Protein AF-A0A2V8PX92-F1 (afdb_monomer_lite)

Sequence (284 aa):
MPRPDLSIILVTPDCYETIRKTIHSLREQTVRDRLEIVIVAPSERTLCPVEKELEGFHSVRVIELGEIRTLAAPRAAGIRAASAPLVALGEDHGFHRQPWAAVGPAFTNGNPGVMSWISLVMDYGRWLKPVVGGVTDDVPGHNSAWKRELLLEYDTALERMMQAPTLMHWDMQAKGHQLYLEPAAKVHHVNITRLASFVPDHFYGARVFAAARAQNWPFAQRLFYAGGNLFLMPRTFRGWLGHIHRIGLESELLPKAWPLLLLSLAVWTLGEMIGYGLGMGRAE

Structure (mmCIF, N/CA/C/O backbone):
data_AF-A0A2V8PX92-F1
#
_entry.id   AF-A0A2V8PX92-F1
#
loop_
_atom_site.group_PDB
_atom_site.id
_atom_site.type_symbol
_atom_site.label_atom_id
_atom_site.label_alt_id
_atom_site.label_comp_id
_atom_site.label_asym_id
_atom_site.label_entity_id
_atom_site.label_seq_id
_atom_site.pdbx_PDB_ins_code
_atom_site.Cartn_x
_atom_site.Cartn_y
_atom_site.Cartn_z
_atom_site.occupancy
_atom_site.B_iso_or_equiv
_atom_site.auth_seq_id
_atom_site.auth_comp_id
_atom_site.auth_asym_id
_atom_site.auth_atom_id
_atom_site.pdbx_PDB_model_num
ATOM 1 N N . MET A 1 1 ? -24.353 -2.937 21.346 1.00 60.84 1 MET A N 1
ATOM 2 C CA . MET A 1 1 ? -24.461 -3.100 19.880 1.00 60.84 1 MET A CA 1
ATOM 3 C C . MET A 1 1 ? -23.669 -4.336 19.473 1.00 60.84 1 MET A C 1
ATOM 5 O O . MET A 1 1 ? -22.757 -4.689 20.220 1.00 60.84 1 MET A O 1
ATOM 9 N N . PRO A 1 2 ? -24.033 -5.034 18.383 1.00 83.12 2 PRO A N 1
ATOM 10 C CA . PRO A 1 2 ? -23.187 -6.081 17.808 1.00 83.12 2 PRO A CA 1
ATOM 11 C C . PRO A 1 2 ? -21.797 -5.524 17.448 1.00 83.12 2 PRO A C 1
ATOM 13 O O . PRO A 1 2 ? -21.584 -4.319 17.451 1.00 83.12 2 PRO A O 1
ATOM 16 N N . ARG A 1 3 ? -20.822 -6.400 17.209 1.00 91.44 3 ARG A N 1
ATOM 17 C CA . ARG A 1 3 ? -19.465 -6.004 16.799 1.00 91.44 3 ARG A CA 1
ATOM 18 C C . ARG A 1 3 ? -19.489 -5.517 15.336 1.00 91.44 3 ARG A C 1
ATOM 20 O O . ARG A 1 3 ? -20.222 -6.127 14.555 1.00 91.44 3 ARG A O 1
ATOM 27 N N . PRO A 1 4 ? -18.687 -4.506 14.941 1.00 95.06 4 PRO A N 1
ATOM 28 C CA . PRO A 1 4 ? -18.545 -4.142 13.534 1.00 95.06 4 PRO A CA 1
ATOM 29 C C . PRO A 1 4 ? -17.971 -5.311 12.730 1.00 95.06 4 PRO A C 1
ATOM 31 O O . PRO A 1 4 ? -17.202 -6.133 13.238 1.00 95.06 4 PRO A O 1
ATOM 34 N N . ASP A 1 5 ? -18.346 -5.372 11.459 1.00 94.12 5 ASP A N 1
ATOM 35 C CA . ASP A 1 5 ? -17.950 -6.438 10.542 1.00 94.12 5 ASP A CA 1
ATOM 36 C C . ASP A 1 5 ? -16.561 -6.185 9.929 1.00 94.12 5 ASP A C 1
ATOM 38 O O . ASP A 1 5 ? -15.799 -7.131 9.712 1.00 94.12 5 ASP A O 1
ATOM 42 N N . LEU A 1 6 ? -16.218 -4.916 9.688 1.00 94.25 6 LEU A N 1
ATOM 43 C CA . LEU A 1 6 ? -14.948 -4.471 9.111 1.00 94.25 6 LEU A CA 1
ATOM 44 C C . LEU A 1 6 ? -14.523 -3.143 9.748 1.00 94.25 6 LEU A C 1
ATOM 46 O O . LEU A 1 6 ? -15.337 -2.227 9.868 1.00 94.25 6 LEU A O 1
ATOM 50 N N . SER A 1 7 ? -13.252 -3.039 10.131 1.00 96.62 7 SER A N 1
ATOM 51 C CA . SER A 1 7 ? -12.637 -1.784 10.565 1.00 96.62 7 SER A CA 1
ATOM 52 C C . SER A 1 7 ? -11.821 -1.196 9.420 1.00 96.62 7 SER A C 1
ATOM 54 O O . SER A 1 7 ? -10.921 -1.860 8.904 1.00 96.62 7 SER A O 1
ATOM 56 N N . ILE A 1 8 ? -12.104 0.045 9.041 1.00 95.19 8 ILE A N 1
ATOM 57 C CA . ILE A 1 8 ? -11.336 0.793 8.046 1.00 95.19 8 ILE A CA 1
ATOM 58 C C . ILE A 1 8 ? -10.348 1.697 8.779 1.00 95.19 8 ILE A C 1
ATOM 60 O O . ILE A 1 8 ? -10.759 2.565 9.551 1.00 95.19 8 ILE A O 1
ATOM 64 N N . ILE A 1 9 ? -9.051 1.497 8.547 1.00 95.75 9 ILE A N 1
ATOM 65 C CA . ILE A 1 9 ? -7.997 2.329 9.135 1.00 95.75 9 ILE A CA 1
ATOM 66 C C . ILE A 1 9 ? -7.643 3.449 8.166 1.00 95.75 9 ILE A C 1
ATOM 68 O O . ILE A 1 9 ? -7.123 3.196 7.076 1.00 95.75 9 ILE A O 1
ATOM 72 N N . LEU A 1 10 ? -7.871 4.687 8.593 1.00 94.00 10 LEU A N 1
ATOM 73 C CA . LEU A 1 10 ? -7.534 5.888 7.839 1.00 94.00 10 LEU A CA 1
ATOM 74 C C . LEU A 1 10 ? -6.460 6.662 8.595 1.00 94.00 10 LEU A C 1
ATOM 76 O O . LEU A 1 10 ? -6.682 7.125 9.710 1.00 94.00 10 LEU A O 1
ATOM 80 N N . VAL A 1 11 ? -5.283 6.791 7.990 1.00 92.69 11 VAL A N 1
ATOM 81 C CA . VAL A 1 11 ? -4.190 7.597 8.539 1.00 92.69 11 VAL A CA 1
ATOM 82 C C . VAL A 1 11 ? -4.239 8.974 7.895 1.00 92.69 11 VAL A C 1
ATOM 84 O O . VAL A 1 11 ? -4.224 9.075 6.670 1.00 92.69 11 VAL A O 1
ATOM 87 N N . THR A 1 12 ? -4.257 10.021 8.712 1.00 90.94 12 THR A N 1
ATOM 88 C CA . THR A 1 12 ? -4.078 11.403 8.264 1.00 90.94 12 THR A CA 1
ATOM 89 C C . THR A 1 12 ? -2.882 12.004 9.005 1.00 90.94 12 THR A C 1
ATOM 91 O O . THR A 1 12 ? -2.923 12.082 10.229 1.00 90.94 12 THR A O 1
ATOM 94 N N . PRO A 1 13 ? -1.785 12.380 8.320 1.00 86.12 13 PRO A N 1
ATOM 95 C CA . PRO A 1 13 ? -0.610 12.954 8.977 1.00 86.12 13 PRO A CA 1
ATOM 96 C C . PRO A 1 13 ? -0.815 14.416 9.393 1.00 86.12 13 PRO A C 1
ATOM 98 O O . PRO A 1 13 ? -0.020 14.944 10.167 1.00 86.12 13 PRO A O 1
ATOM 101 N N . ASP A 1 14 ? -1.850 15.076 8.874 1.00 85.56 14 ASP A N 1
ATOM 102 C CA . ASP A 1 14 ? -2.104 16.500 9.046 1.00 85.56 14 ASP A CA 1
ATOM 103 C C . ASP A 1 14 ? -3.540 16.775 9.519 1.00 85.56 14 ASP A C 1
ATOM 105 O O . ASP A 1 14 ? -3.757 17.037 10.704 1.00 85.56 14 ASP A O 1
ATOM 109 N N . CYS A 1 15 ? -4.522 16.719 8.620 1.00 87.56 15 CYS A N 1
ATOM 110 C CA . CYS A 1 15 ? -5.890 17.169 8.843 1.00 87.56 15 CYS A CA 1
ATOM 111 C C . CYS A 1 15 ? -6.920 16.265 8.154 1.00 87.56 15 CYS A C 1
ATOM 113 O O . CYS A 1 15 ? -6.610 15.478 7.260 1.00 87.56 15 CYS A O 1
ATOM 115 N N . TYR A 1 16 ? -8.183 16.393 8.549 1.00 88.88 16 TYR A N 1
ATOM 116 C CA . TYR A 1 16 ? -9.267 15.563 8.015 1.00 88.88 16 TYR A CA 1
ATOM 117 C C . TYR A 1 16 ? -9.471 15.670 6.492 1.00 88.88 16 TYR A C 1
ATOM 119 O O . TYR A 1 16 ? -9.914 14.711 5.860 1.00 88.88 16 TYR A O 1
ATOM 127 N N . GLU A 1 17 ? -9.119 16.802 5.874 1.00 88.00 17 GLU A N 1
ATOM 128 C CA . GLU A 1 17 ? -9.327 17.032 4.436 1.00 88.00 17 GLU A CA 1
ATOM 129 C C . GLU A 1 17 ? -8.676 15.972 3.542 1.00 88.00 17 GLU A C 1
ATOM 131 O O . GLU A 1 17 ? -9.209 15.647 2.478 1.00 88.00 17 GLU A O 1
ATOM 136 N N . THR A 1 18 ? -7.559 15.389 3.982 1.00 85.81 18 THR A N 1
ATOM 137 C CA . THR A 1 18 ? -6.849 14.349 3.226 1.00 85.81 18 THR A CA 1
ATOM 138 C C . THR A 1 18 ? -7.642 13.048 3.123 1.00 85.81 18 THR A C 1
ATOM 140 O O . THR A 1 18 ? -7.523 12.346 2.120 1.00 85.81 18 THR A O 1
ATOM 143 N N . ILE A 1 19 ? -8.507 12.758 4.101 1.00 89.56 19 ILE A N 1
ATOM 144 C CA . ILE A 1 19 ? -9.333 11.541 4.154 1.00 89.56 19 ILE A CA 1
ATOM 145 C C . ILE A 1 19 ? -10.821 11.803 3.879 1.00 89.56 19 ILE A C 1
ATOM 147 O O . ILE A 1 19 ? -11.591 10.854 3.719 1.00 89.56 19 ILE A O 1
ATOM 151 N N . ARG A 1 20 ? -11.246 13.070 3.774 1.00 89.75 20 ARG A N 1
ATOM 152 C CA . ARG A 1 20 ? -12.649 13.476 3.566 1.00 89.75 20 ARG A CA 1
ATOM 153 C C . ARG A 1 20 ? -13.300 12.778 2.365 1.00 89.75 20 ARG A C 1
ATOM 155 O O . ARG A 1 20 ? -14.425 12.292 2.460 1.00 89.75 20 ARG A O 1
ATOM 162 N N . LYS A 1 21 ? -12.595 12.683 1.229 1.00 87.12 21 LYS A N 1
ATOM 163 C CA . LYS A 1 21 ? -13.109 12.009 0.016 1.00 87.12 21 LYS A CA 1
ATOM 164 C C . LYS A 1 21 ? -13.325 10.510 0.226 1.00 87.12 21 LYS A C 1
ATOM 166 O O . LYS A 1 21 ? -14.321 9.959 -0.249 1.00 87.12 21 LYS A O 1
ATOM 171 N N . THR A 1 22 ? -12.415 9.865 0.951 1.00 88.00 22 THR A N 1
ATOM 172 C CA . THR A 1 22 ? -12.526 8.450 1.311 1.00 88.00 22 THR A CA 1
ATOM 173 C C . THR A 1 22 ? -13.714 8.238 2.240 1.00 88.00 22 THR A C 1
ATOM 175 O O . THR A 1 22 ? -14.548 7.382 1.960 1.00 88.00 22 THR A O 1
ATOM 178 N N . ILE A 1 23 ? -13.872 9.076 3.273 1.00 91.12 23 ILE A N 1
ATOM 179 C CA . ILE A 1 23 ? -15.047 9.038 4.156 1.00 91.12 23 ILE A CA 1
ATOM 180 C C . ILE A 1 23 ? -16.339 9.193 3.354 1.00 91.12 23 ILE A C 1
ATOM 182 O O . ILE A 1 23 ? -17.243 8.376 3.510 1.00 91.12 23 ILE A O 1
ATOM 186 N N . HIS A 1 24 ? -16.425 10.177 2.456 1.00 90.00 24 HIS A N 1
ATOM 187 C CA . HIS A 1 24 ? -17.610 10.361 1.618 1.00 90.00 24 HIS A CA 1
ATOM 188 C C . HIS A 1 24 ? -17.933 9.102 0.799 1.00 90.00 24 HIS A C 1
ATOM 190 O O . HIS A 1 24 ? -19.067 8.634 0.818 1.00 90.00 24 HIS A O 1
ATOM 196 N N . SER A 1 25 ? -16.926 8.488 0.176 1.00 88.25 25 SER A N 1
ATOM 197 C CA . SER A 1 25 ? -17.100 7.248 -0.595 1.00 88.25 25 SER A CA 1
ATOM 198 C C . SER A 1 25 ? -17.551 6.064 0.272 1.00 88.25 25 SER A C 1
ATOM 200 O O . SER A 1 25 ? -18.350 5.239 -0.175 1.00 88.25 25 SER A O 1
ATOM 202 N N . LEU A 1 26 ? -17.080 5.988 1.523 1.00 89.94 26 LEU A N 1
ATOM 203 C CA . LEU A 1 26 ? -17.488 4.970 2.497 1.00 89.94 26 LEU A CA 1
ATOM 204 C C . LEU A 1 26 ? -18.928 5.179 2.995 1.00 89.94 26 LEU A C 1
ATOM 206 O O . LEU A 1 26 ? -19.633 4.205 3.253 1.00 89.94 26 LEU A O 1
ATOM 210 N N . ARG A 1 27 ? -19.398 6.428 3.097 1.00 90.69 27 ARG A N 1
ATOM 211 C CA . ARG A 1 27 ? -20.788 6.739 3.489 1.00 90.69 27 ARG A CA 1
ATOM 212 C C . ARG A 1 27 ? -21.819 6.349 2.438 1.00 90.69 27 ARG A C 1
ATOM 214 O O . ARG A 1 27 ? -22.971 6.109 2.797 1.00 90.69 27 ARG A O 1
ATOM 221 N N . GLU A 1 28 ? -21.420 6.296 1.173 1.00 89.81 28 GLU A N 1
ATOM 222 C CA . GLU A 1 28 ? -22.274 5.842 0.070 1.00 89.81 28 GLU A CA 1
ATOM 223 C C . GLU A 1 28 ? -22.369 4.307 0.001 1.00 89.81 28 GLU A C 1
ATOM 225 O O . GLU A 1 28 ? -23.185 3.763 -0.743 1.00 89.81 28 GLU A O 1
ATOM 230 N N . GLN A 1 29 ? -21.574 3.580 0.797 1.00 86.88 29 GLN A N 1
ATOM 231 C CA . GLN A 1 29 ? -21.636 2.121 0.834 1.00 86.88 29 GLN A CA 1
ATOM 232 C C . GLN A 1 29 ? -22.912 1.637 1.524 1.00 86.88 29 GLN A C 1
ATOM 234 O O . GLN A 1 29 ? -23.282 2.089 2.610 1.00 86.88 29 GLN A O 1
ATOM 239 N N . THR A 1 30 ? -23.534 0.608 0.948 1.00 89.50 30 THR A N 1
ATOM 240 C CA . THR A 1 30 ? -24.757 -0.016 1.482 1.00 89.50 30 THR A CA 1
ATOM 241 C C . THR A 1 30 ? -24.554 -0.722 2.825 1.00 89.50 30 THR A C 1
ATOM 243 O O . THR A 1 30 ? -25.524 -1.162 3.429 1.00 89.50 30 THR A O 1
ATOM 246 N N . VAL A 1 31 ? -23.304 -0.879 3.267 1.00 90.38 31 VAL A N 1
ATOM 247 C CA . VAL A 1 31 ? -22.912 -1.556 4.514 1.00 90.38 31 VAL A CA 1
ATOM 248 C C . VAL A 1 31 ? -22.299 -0.605 5.545 1.00 90.38 31 VAL A C 1
ATOM 250 O O . VAL A 1 31 ? -21.690 -1.070 6.504 1.00 90.38 31 VAL A O 1
ATOM 253 N N . ARG A 1 32 ? -22.406 0.717 5.352 1.00 92.50 32 ARG A N 1
ATOM 254 C CA . ARG A 1 32 ? -21.762 1.734 6.207 1.00 92.50 32 ARG A CA 1
ATOM 255 C C . ARG A 1 32 ? -22.049 1.563 7.704 1.00 92.50 32 ARG A 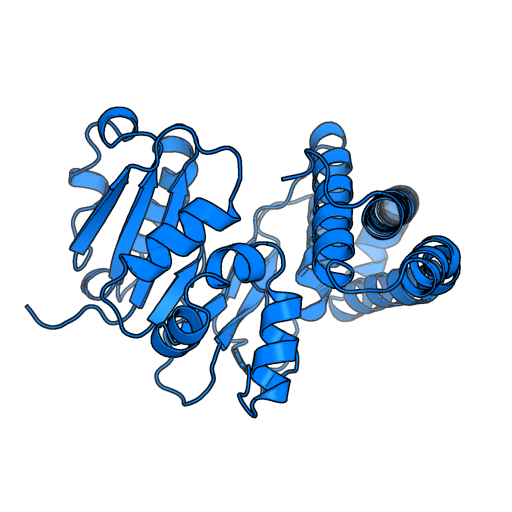C 1
ATOM 257 O O . ARG A 1 32 ? -21.145 1.706 8.518 1.00 92.50 32 ARG A O 1
ATOM 264 N N . ASP A 1 33 ? -23.264 1.158 8.057 1.00 94.94 33 ASP A N 1
ATOM 265 C CA . ASP A 1 33 ? -23.736 0.907 9.425 1.00 94.94 33 ASP A CA 1
ATOM 266 C C . ASP A 1 33 ? -23.074 -0.313 10.089 1.00 94.94 33 ASP A C 1
ATOM 268 O O . ASP A 1 33 ? -23.239 -0.543 11.286 1.00 94.94 33 ASP A O 1
ATOM 272 N N . ARG A 1 34 ? -22.292 -1.080 9.320 1.00 94.81 34 ARG A N 1
ATOM 273 C CA . ARG A 1 34 ? -21.500 -2.238 9.760 1.00 94.81 34 ARG A CA 1
ATOM 274 C C . ARG A 1 34 ? -19.992 -1.954 9.772 1.00 94.81 34 ARG A C 1
ATOM 276 O O . ARG A 1 34 ? -19.220 -2.828 10.177 1.00 94.81 34 ARG A O 1
ATOM 283 N N . LEU A 1 35 ? -19.572 -0.765 9.328 1.00 94.56 35 LEU A N 1
ATOM 284 C CA . LEU A 1 35 ? -18.171 -0.346 9.260 1.00 94.56 35 LEU A CA 1
ATOM 285 C C . LEU A 1 35 ? -17.773 0.434 10.513 1.00 94.56 35 LEU A C 1
ATOM 287 O O . LEU A 1 35 ? -18.425 1.414 10.876 1.00 94.56 35 LEU A O 1
ATOM 291 N N . GLU A 1 36 ? -16.674 0.031 11.144 1.00 96.06 36 GLU A N 1
ATOM 292 C CA . GLU A 1 36 ? -15.965 0.878 12.101 1.00 96.06 36 GLU A CA 1
ATOM 293 C C . GLU A 1 36 ? -14.932 1.724 11.359 1.00 96.06 36 GLU A C 1
ATOM 295 O O . GLU A 1 36 ? -14.135 1.191 10.590 1.00 96.06 36 GLU A O 1
ATOM 300 N N . ILE A 1 37 ? -14.899 3.027 11.623 1.00 95.56 37 ILE A N 1
ATOM 301 C CA . ILE A 1 37 ? -13.851 3.911 11.109 1.00 95.56 37 ILE A CA 1
ATOM 302 C C . ILE A 1 37 ? -12.835 4.162 12.221 1.00 95.56 37 ILE A C 1
ATOM 304 O O . ILE A 1 37 ? -13.187 4.649 13.295 1.00 95.56 37 ILE A O 1
ATOM 308 N N . VAL A 1 38 ? -11.569 3.842 11.971 1.00 96.50 38 VAL A N 1
ATOM 309 C CA . VAL A 1 38 ? -10.461 4.117 12.891 1.00 96.50 38 VAL A CA 1
ATOM 310 C C . VAL A 1 38 ? -9.554 5.154 12.244 1.00 96.50 38 VAL A C 1
ATOM 312 O O . VAL A 1 38 ? -8.794 4.844 11.327 1.00 96.50 38 VAL A O 1
ATOM 315 N N . ILE A 1 39 ? -9.649 6.393 12.714 1.00 95.31 39 ILE A N 1
ATOM 316 C CA . ILE A 1 39 ? -8.840 7.513 12.237 1.00 95.31 39 ILE A CA 1
ATOM 317 C C . ILE A 1 39 ? -7.594 7.607 13.109 1.00 95.31 39 ILE A C 1
ATOM 319 O O . ILE A 1 39 ? -7.699 7.722 14.327 1.00 95.31 39 ILE A O 1
ATOM 323 N N . VAL A 1 40 ? -6.414 7.574 12.499 1.00 95.31 40 VAL A N 1
ATOM 324 C CA . VAL A 1 40 ? -5.139 7.777 13.194 1.00 95.31 40 VAL A CA 1
ATOM 325 C C . VAL A 1 40 ? -4.572 9.120 12.762 1.00 95.31 40 VAL A C 1
ATOM 327 O O . VAL A 1 40 ? -4.330 9.329 11.572 1.00 95.31 40 VAL A O 1
ATOM 330 N N . ALA A 1 41 ? -4.401 10.027 13.720 1.00 94.25 41 ALA A N 1
ATOM 331 C CA . ALA A 1 41 ? -4.063 11.427 13.477 1.00 94.25 41 ALA A CA 1
ATOM 332 C C . ALA A 1 41 ? -3.050 11.945 14.512 1.00 94.25 41 ALA A C 1
ATOM 334 O O . ALA A 1 41 ? -2.892 11.330 15.573 1.00 94.25 41 ALA A O 1
ATOM 335 N N . PRO A 1 42 ? -2.385 13.092 14.265 1.00 92.88 42 PRO A N 1
ATOM 336 C CA . PRO A 1 42 ? -1.510 13.681 15.267 1.00 92.88 42 PRO A CA 1
ATOM 337 C C . PRO A 1 42 ? -2.240 14.105 16.535 1.00 92.88 42 PRO A C 1
ATOM 339 O O . PRO A 1 42 ? -1.725 13.918 17.636 1.00 92.88 42 PRO A O 1
ATOM 342 N N . SER A 1 43 ? -3.447 14.648 16.374 1.00 90.94 43 SER A N 1
ATOM 343 C CA . SER A 1 43 ? -4.379 14.941 17.457 1.00 90.94 43 SER A CA 1
ATOM 344 C C . SER A 1 43 ? -5.810 14.957 16.923 1.00 90.94 43 SER A C 1
ATOM 346 O O . SER A 1 43 ? -6.048 15.347 15.784 1.00 90.94 43 SER A O 1
ATOM 348 N N . GLU A 1 44 ? -6.780 14.619 17.764 1.00 87.81 44 GLU A N 1
ATOM 349 C CA . GLU A 1 44 ? -8.212 14.759 17.504 1.00 87.81 44 GLU A CA 1
ATOM 350 C C . GLU A 1 44 ? -8.584 16.199 17.121 1.00 87.81 44 GLU A C 1
ATOM 352 O O . GLU A 1 44 ? -9.448 16.428 16.276 1.00 87.81 44 GLU A O 1
ATOM 357 N N . ARG A 1 45 ? -7.858 17.192 17.651 1.00 85.50 45 ARG A N 1
ATOM 358 C CA . ARG A 1 45 ? -8.070 18.609 17.319 1.00 85.50 45 ARG A CA 1
ATOM 359 C C . ARG A 1 45 ? -7.837 18.934 15.844 1.00 85.50 45 ARG A C 1
ATOM 361 O O . ARG A 1 45 ? -8.409 19.909 15.361 1.00 85.50 45 ARG A O 1
ATOM 368 N N . THR A 1 46 ? -7.012 18.163 15.130 1.00 81.56 46 THR A N 1
ATOM 369 C CA . THR A 1 46 ? -6.741 18.407 13.701 1.00 81.56 46 THR A CA 1
ATOM 370 C C . THR A 1 46 ? -7.841 17.874 12.787 1.00 81.56 46 THR A C 1
ATOM 372 O O . THR A 1 46 ? -7.816 18.124 11.579 1.00 81.56 46 THR A O 1
ATOM 375 N N . LEU A 1 47 ? -8.830 17.174 13.351 1.00 81.12 47 LEU A N 1
ATOM 376 C CA . LEU A 1 47 ? -9.944 16.642 12.586 1.00 81.12 47 LEU A CA 1
ATOM 377 C C . LEU A 1 47 ? -11.050 17.681 12.351 1.00 81.12 47 LEU A C 1
ATOM 379 O O . LEU A 1 47 ? -11.795 17.510 11.395 1.00 81.12 47 LEU A O 1
ATOM 383 N N . CYS A 1 48 ? -11.097 18.788 13.117 1.00 67.50 48 CYS A N 1
ATOM 384 C CA . CYS A 1 48 ? -12.185 19.790 13.085 1.00 67.50 48 CYS A CA 1
ATOM 385 C C . CYS A 1 48 ? -13.582 19.138 13.289 1.00 67.50 48 CYS A C 1
ATOM 387 O O . CYS A 1 48 ? -13.666 17.918 13.378 1.00 67.50 48 CYS A O 1
ATOM 389 N N . PRO A 1 49 ? -14.696 19.880 13.461 1.00 63.28 49 PRO A N 1
ATOM 390 C CA . PRO A 1 49 ? -15.985 19.224 13.706 1.00 63.28 49 PRO A CA 1
ATOM 391 C C . PRO A 1 49 ? -16.444 18.444 12.463 1.00 63.28 49 PRO A C 1
ATOM 393 O O . PRO A 1 49 ? -16.920 19.021 11.484 1.00 63.28 49 PRO A O 1
ATOM 396 N N . VAL A 1 50 ? -16.253 17.124 12.506 1.00 78.31 50 VAL A N 1
ATOM 397 C CA . VAL A 1 50 ? -16.544 16.152 11.435 1.00 78.31 50 VAL A CA 1
ATOM 398 C C . VAL A 1 50 ? -17.651 15.184 11.827 1.00 78.31 50 VAL A C 1
ATOM 400 O O . VAL A 1 50 ? -17.929 14.227 11.105 1.00 78.31 50 VAL A O 1
ATOM 403 N N . GLU A 1 51 ? -18.317 15.426 12.958 1.00 78.06 51 GLU A N 1
ATOM 404 C CA . GLU A 1 51 ? -19.290 14.506 13.548 1.00 78.06 51 GLU A CA 1
ATOM 405 C C . GLU A 1 51 ? -20.386 14.155 12.535 1.00 78.06 51 GLU A C 1
ATOM 407 O O . GLU A 1 51 ? -20.670 12.981 12.317 1.00 78.06 51 GLU A O 1
ATOM 412 N N . LYS A 1 52 ? -20.897 15.155 11.803 1.00 82.62 52 LYS A N 1
ATOM 413 C CA . LYS A 1 52 ? -21.925 14.968 10.761 1.00 82.62 52 LYS A CA 1
ATOM 414 C C . LYS A 1 52 ? -21.468 14.125 9.571 1.00 82.62 52 LYS A C 1
ATOM 416 O O . LYS A 1 52 ? -22.283 13.476 8.915 1.00 82.62 52 LYS A O 1
ATOM 421 N N . GLU A 1 53 ? -20.184 14.168 9.234 1.00 87.81 53 GLU A N 1
ATOM 422 C CA . GLU A 1 53 ? -19.617 13.370 8.140 1.00 87.81 53 GLU A CA 1
ATOM 423 C C . GLU A 1 53 ? -19.294 11.944 8.585 1.00 87.81 53 GLU A C 1
ATOM 425 O O . GLU A 1 53 ? -19.175 11.047 7.758 1.00 87.81 53 GLU A O 1
ATOM 430 N N . LEU A 1 54 ? -19.213 11.716 9.890 1.00 90.31 54 LEU A N 1
ATOM 431 C CA . LEU A 1 54 ? -18.976 10.414 10.496 1.00 90.31 54 LEU A CA 1
ATOM 432 C C . LEU A 1 54 ? -20.274 9.733 10.969 1.00 90.31 54 LEU A C 1
ATOM 434 O O . LEU A 1 54 ? -20.263 8.565 11.359 1.00 90.31 54 LEU A O 1
ATOM 438 N N . GLU A 1 55 ? -21.409 10.429 10.891 1.00 91.44 55 GLU A N 1
ATOM 439 C CA . GLU A 1 55 ? -22.732 9.863 11.143 1.00 91.44 55 GLU A CA 1
ATOM 440 C C . GLU A 1 55 ? -23.077 8.735 10.159 1.00 91.44 55 GLU A C 1
ATOM 442 O O . GLU A 1 55 ? -22.884 8.840 8.941 1.00 91.44 55 GLU A O 1
ATOM 447 N N . GLY A 1 56 ? -23.678 7.673 10.702 1.00 92.25 56 GLY A N 1
ATOM 448 C CA . GLY A 1 56 ? -24.167 6.515 9.952 1.00 92.25 56 GLY A CA 1
ATOM 449 C C . GLY A 1 56 ? -23.199 5.334 9.901 1.00 92.25 56 GLY A C 1
ATOM 450 O O . GLY A 1 56 ? -23.626 4.249 9.513 1.00 92.25 56 GLY A O 1
ATOM 451 N N . PHE A 1 57 ? -21.941 5.508 10.315 1.00 95.25 57 PHE A N 1
ATOM 452 C CA . PHE A 1 57 ? -21.035 4.384 10.553 1.00 95.25 57 PHE A CA 1
ATOM 453 C C . PHE A 1 57 ? -21.407 3.626 11.830 1.00 95.25 57 PHE A C 1
ATOM 455 O O . PHE A 1 57 ? -22.017 4.196 12.736 1.00 95.25 57 PHE A O 1
ATOM 462 N N . HIS A 1 58 ? -21.009 2.353 11.927 1.00 95.94 58 HIS A N 1
ATOM 463 C CA . HIS A 1 58 ? -21.228 1.549 13.135 1.00 95.94 58 HIS A CA 1
ATOM 464 C C . HIS A 1 58 ? -20.634 2.231 14.374 1.00 95.94 58 HIS A C 1
ATOM 466 O O . HIS A 1 58 ? -21.251 2.319 15.435 1.00 95.94 58 HIS A O 1
ATOM 472 N N . SER A 1 59 ? -19.388 2.680 14.236 1.00 95.75 59 SER A N 1
ATOM 473 C CA . SER A 1 59 ? -18.627 3.351 15.281 1.00 95.75 59 SER A CA 1
ATOM 474 C C . SER A 1 59 ? -17.441 4.077 14.668 1.00 95.75 59 SER A C 1
ATOM 476 O O . SER A 1 59 ? -16.886 3.624 13.666 1.00 95.75 59 SER A O 1
ATOM 478 N N . VAL A 1 60 ? -17.011 5.167 15.298 1.00 95.00 60 VAL A N 1
ATOM 479 C CA . VAL A 1 60 ? -15.793 5.878 14.908 1.00 95.00 60 VAL A CA 1
ATOM 480 C C . VAL A 1 60 ? -14.865 6.007 16.102 1.00 95.00 60 VAL A C 1
ATOM 482 O O . VAL A 1 60 ? -15.311 6.242 17.225 1.00 95.00 60 VAL A O 1
ATOM 485 N N . ARG A 1 61 ? -13.571 5.804 15.864 1.00 94.81 61 ARG A N 1
ATOM 486 C CA . ARG A 1 61 ? -12.515 5.918 16.866 1.00 94.81 61 ARG A CA 1
ATOM 487 C C . ARG A 1 61 ? -11.392 6.775 16.321 1.00 94.81 61 ARG A C 1
ATOM 489 O O . ARG A 1 61 ? -10.964 6.573 15.189 1.00 94.81 61 ARG A O 1
ATOM 496 N N . VAL A 1 62 ? -10.894 7.679 17.152 1.00 94.81 62 VAL A N 1
ATOM 497 C CA . VAL A 1 62 ? -9.724 8.500 16.848 1.00 94.81 62 VAL A CA 1
ATOM 498 C C . VAL A 1 62 ? -8.566 8.030 17.719 1.00 94.81 62 VAL A C 1
ATOM 500 O O . VAL A 1 62 ? -8.727 7.839 18.924 1.00 94.81 62 VAL A O 1
ATOM 503 N N . ILE A 1 63 ? -7.414 7.798 17.098 1.00 95.88 63 ILE A N 1
ATOM 504 C CA . ILE A 1 63 ? -6.169 7.404 17.752 1.00 95.88 63 ILE A CA 1
ATOM 505 C C . ILE A 1 63 ? -5.166 8.533 17.552 1.00 95.88 63 ILE A C 1
ATOM 507 O O . ILE A 1 63 ? -4.730 8.790 16.429 1.00 95.88 63 ILE A O 1
ATOM 511 N N . GLU A 1 64 ? -4.806 9.199 18.645 1.00 95.19 64 GLU A N 1
ATOM 512 C CA . GLU A 1 64 ? -3.765 10.223 18.643 1.00 95.19 64 GLU A CA 1
ATOM 513 C C . GLU A 1 64 ? -2.384 9.561 18.734 1.00 95.19 64 GLU A C 1
ATOM 515 O O . GLU A 1 64 ? -2.115 8.805 19.671 1.00 95.19 64 GLU A O 1
ATOM 520 N N . LEU A 1 65 ? -1.509 9.834 17.763 1.00 93.69 65 LEU A N 1
ATOM 521 C CA . LEU A 1 65 ? -0.146 9.282 17.718 1.00 93.69 65 LEU A CA 1
ATOM 522 C C . LEU A 1 65 ? 0.948 10.358 17.828 1.00 93.69 65 LEU A C 1
ATOM 524 O O . LEU A 1 65 ? 2.135 10.042 17.761 1.00 93.69 65 LEU A O 1
ATOM 528 N N . GLY A 1 66 ? 0.566 11.628 17.992 1.00 92.12 66 GLY A N 1
ATOM 529 C CA . GLY A 1 66 ? 1.500 12.746 17.900 1.00 92.12 66 GLY A CA 1
ATOM 530 C C . GLY A 1 66 ? 2.064 12.896 16.485 1.00 92.12 66 GLY A C 1
ATOM 531 O O . GLY A 1 66 ? 1.400 12.599 15.500 1.00 92.12 66 GLY A O 1
ATOM 532 N N . GLU A 1 67 ? 3.291 13.391 16.355 1.00 90.19 67 GLU A N 1
ATOM 533 C CA . GLU A 1 67 ? 3.887 13.626 15.037 1.00 90.19 67 GLU A CA 1
ATOM 534 C C . GLU A 1 67 ? 3.978 12.328 14.207 1.00 90.19 67 GLU A C 1
ATOM 536 O O . GLU A 1 67 ? 4.703 11.395 14.556 1.00 90.19 67 GLU A O 1
ATOM 541 N N . ILE A 1 68 ? 3.264 12.287 13.078 1.00 89.88 68 ILE A N 1
ATOM 542 C CA . ILE A 1 68 ? 3.279 11.157 12.146 1.00 89.88 68 ILE A CA 1
ATOM 543 C C . ILE A 1 68 ? 4.368 11.403 11.107 1.00 89.88 68 ILE A C 1
ATOM 545 O O . ILE A 1 68 ? 4.214 12.228 10.209 1.00 89.88 68 ILE A O 1
ATOM 549 N N . ARG A 1 69 ? 5.478 10.675 11.242 1.00 85.88 69 ARG A N 1
ATOM 550 C CA . ARG A 1 69 ? 6.600 10.735 10.293 1.00 85.88 69 ARG A CA 1
ATOM 551 C C . ARG A 1 69 ? 6.575 9.621 9.260 1.00 85.88 69 ARG A C 1
ATOM 553 O O . ARG A 1 69 ? 7.056 9.839 8.166 1.00 85.88 69 ARG A O 1
ATOM 560 N N . THR A 1 70 ? 5.996 8.477 9.615 1.00 87.38 70 THR A N 1
ATOM 561 C CA . THR A 1 70 ? 5.910 7.283 8.775 1.00 87.38 70 THR A CA 1
ATOM 562 C C . THR A 1 70 ? 4.469 6.791 8.700 1.00 87.38 70 THR A C 1
ATOM 564 O O . THR A 1 70 ? 3.641 7.137 9.545 1.00 87.38 70 THR A O 1
ATOM 567 N N . LEU A 1 71 ? 4.148 5.952 7.713 1.00 88.12 71 LEU A N 1
ATOM 568 C CA . LEU A 1 71 ? 2.805 5.369 7.593 1.00 88.12 71 LEU A CA 1
ATOM 569 C C . LEU A 1 71 ? 2.671 4.007 8.286 1.00 88.12 71 LEU A C 1
ATOM 571 O O . LEU A 1 71 ? 1.552 3.601 8.604 1.00 88.12 71 LEU A O 1
ATOM 575 N N . ALA A 1 72 ? 3.766 3.287 8.543 1.00 91.50 72 ALA A N 1
ATOM 576 C CA . ALA A 1 72 ? 3.691 1.958 9.143 1.00 91.50 72 ALA A CA 1
ATOM 577 C C . ALA A 1 72 ? 3.235 1.982 10.613 1.00 91.50 72 ALA A C 1
ATOM 579 O O . ALA A 1 72 ? 2.320 1.240 10.985 1.00 91.50 72 ALA A O 1
ATOM 580 N N . ALA A 1 73 ? 3.816 2.868 11.427 1.00 93.56 73 ALA A N 1
ATOM 581 C CA . ALA A 1 73 ? 3.469 3.033 12.840 1.00 93.56 73 ALA A CA 1
ATOM 582 C C . ALA A 1 73 ? 1.982 3.378 13.064 1.00 93.56 73 ALA A C 1
ATOM 584 O O . ALA A 1 73 ? 1.308 2.647 13.801 1.00 93.56 73 ALA A O 1
ATOM 585 N N . PRO A 1 74 ? 1.404 4.409 12.408 1.00 94.50 74 PRO A N 1
ATOM 586 C CA . PRO A 1 74 ? -0.011 4.720 12.579 1.00 94.50 74 PRO A CA 1
ATOM 587 C C . PRO A 1 74 ? -0.928 3.611 12.047 1.00 94.50 74 PRO A C 1
ATOM 589 O O . PRO A 1 74 ? -1.932 3.309 12.690 1.00 94.50 74 PRO A O 1
ATOM 592 N N . ARG A 1 75 ? -0.582 2.928 10.944 1.00 95.06 75 ARG A N 1
ATOM 593 C CA . ARG A 1 75 ? -1.356 1.763 10.467 1.00 95.06 75 ARG A CA 1
ATOM 594 C C . ARG A 1 75 ? -1.398 0.654 11.518 1.00 95.06 75 ARG A C 1
ATOM 596 O O . ARG A 1 75 ? -2.478 0.155 11.831 1.00 95.06 75 ARG A O 1
ATOM 603 N N . ALA A 1 76 ? -0.253 0.301 12.102 1.00 96.19 76 ALA A N 1
ATOM 604 C CA . ALA A 1 76 ? -0.176 -0.710 13.156 1.00 96.19 76 ALA A CA 1
ATOM 605 C C . ALA A 1 76 ? -0.965 -0.300 14.411 1.00 96.19 76 ALA A C 1
ATOM 607 O O . ALA A 1 76 ? -1.674 -1.128 14.987 1.00 96.19 76 ALA A O 1
ATOM 608 N N . ALA A 1 77 ? -0.895 0.972 14.815 1.00 96.88 77 ALA A N 1
ATOM 609 C CA . ALA A 1 77 ? -1.696 1.501 15.919 1.00 96.88 77 ALA A CA 1
ATOM 610 C C . ALA A 1 77 ? -3.204 1.390 15.639 1.00 96.88 77 ALA A C 1
ATOM 612 O O . ALA A 1 77 ? -3.953 0.904 16.490 1.00 96.88 77 ALA A O 1
ATOM 613 N N . GLY A 1 78 ? -3.637 1.745 14.426 1.00 97.06 78 GLY A N 1
ATOM 614 C CA . GLY A 1 78 ? -5.022 1.590 13.987 1.00 97.06 78 GLY A CA 1
ATOM 615 C C . GLY A 1 78 ? -5.493 0.133 13.993 1.00 97.06 78 GLY A C 1
ATOM 616 O O . GLY A 1 78 ? -6.551 -0.159 14.542 1.00 97.06 78 GLY A O 1
ATOM 617 N N . ILE A 1 79 ? -4.688 -0.803 13.477 1.00 97.19 79 ILE A N 1
ATOM 618 C CA . ILE A 1 79 ? -4.993 -2.249 13.497 1.00 97.19 79 ILE A CA 1
ATOM 619 C C . ILE A 1 79 ? -5.154 -2.769 14.934 1.00 97.19 79 ILE A C 1
ATOM 621 O O . ILE A 1 79 ? -6.090 -3.520 15.234 1.00 97.19 79 ILE A O 1
ATOM 625 N N . ARG A 1 80 ? -4.256 -2.369 15.844 1.00 97.75 80 ARG A N 1
ATOM 626 C CA . ARG A 1 80 ? -4.336 -2.753 17.263 1.00 97.75 80 ARG A CA 1
ATOM 627 C C . ARG A 1 80 ? -5.602 -2.201 17.909 1.00 97.75 80 ARG A C 1
ATOM 629 O O . ARG A 1 80 ? -6.291 -2.936 18.617 1.00 97.75 80 ARG A O 1
ATOM 636 N N . ALA A 1 81 ? -5.935 -0.947 17.613 1.00 97.62 81 ALA A N 1
ATOM 637 C CA . ALA A 1 81 ? -7.130 -0.298 18.127 1.00 97.62 81 ALA A CA 1
ATOM 638 C C . ALA A 1 81 ? -8.428 -0.859 17.534 1.00 97.62 81 ALA A C 1
ATOM 640 O O . ALA A 1 81 ? -9.428 -0.868 18.245 1.00 97.62 81 ALA A O 1
ATOM 641 N N . ALA A 1 82 ? -8.427 -1.334 16.287 1.00 97.50 82 ALA A N 1
ATOM 642 C CA . ALA A 1 82 ? -9.610 -1.838 15.595 1.00 97.50 82 ALA A CA 1
ATOM 643 C C . ALA A 1 82 ? -10.384 -2.863 16.425 1.00 97.50 82 ALA A C 1
ATOM 645 O O . ALA A 1 82 ? -9.800 -3.712 17.101 1.00 97.50 82 ALA A O 1
ATOM 646 N N . SER A 1 83 ? -11.708 -2.799 16.367 1.00 97.06 83 SER A N 1
ATOM 647 C CA . SER A 1 83 ? -12.564 -3.739 17.070 1.00 97.06 83 SER A CA 1
ATOM 648 C C . SER A 1 83 ? -13.106 -4.831 16.166 1.00 97.06 83 SER A C 1
ATOM 650 O O . SER A 1 83 ? -13.383 -5.888 16.707 1.00 97.06 83 SER A O 1
ATOM 652 N N . ALA A 1 84 ? -13.209 -4.685 14.842 1.00 96.06 84 ALA A N 1
ATOM 653 C CA . ALA A 1 84 ? -13.759 -5.716 13.950 1.00 96.06 84 ALA A CA 1
ATOM 654 C C . ALA A 1 84 ? -12.825 -6.938 13.776 1.00 96.06 84 ALA A C 1
ATOM 656 O O . ALA A 1 84 ? -11.628 -6.863 14.068 1.00 96.06 84 ALA A O 1
ATOM 657 N N . PRO A 1 85 ? -13.338 -8.104 13.334 1.00 95.50 85 PRO A N 1
ATOM 658 C CA . PRO A 1 85 ? -12.499 -9.261 13.001 1.00 95.50 85 PRO A CA 1
ATOM 659 C C . PRO A 1 85 ? -11.689 -9.073 11.706 1.00 95.50 85 PRO A C 1
ATOM 661 O O . PRO A 1 85 ? -10.682 -9.754 11.514 1.00 95.50 85 PRO A O 1
ATOM 664 N N . LEU A 1 86 ? -12.115 -8.158 10.834 1.00 95.31 86 LEU A N 1
ATOM 665 C CA . LEU A 1 86 ? -11.426 -7.795 9.600 1.00 95.31 86 LEU A CA 1
ATOM 666 C C . LEU A 1 86 ? -10.933 -6.355 9.677 1.00 95.31 86 LEU A C 1
ATOM 668 O O . LEU A 1 86 ? -11.617 -5.500 10.241 1.00 95.31 86 LEU A O 1
ATOM 672 N N . VAL A 1 87 ? -9.788 -6.081 9.062 1.00 95.44 87 VAL A N 1
ATOM 673 C CA . VAL A 1 87 ? -9.239 -4.729 8.940 1.00 95.44 87 VAL A CA 1
ATOM 674 C C . VAL A 1 87 ? -8.889 -4.447 7.487 1.00 95.44 87 VAL A C 1
ATOM 676 O O . VAL A 1 87 ? -8.182 -5.239 6.874 1.00 95.44 87 VAL A O 1
ATOM 679 N N . ALA A 1 88 ? -9.337 -3.316 6.951 1.00 93.88 88 ALA A N 1
ATOM 680 C CA . ALA A 1 88 ? -8.850 -2.778 5.685 1.00 93.88 88 ALA A CA 1
ATOM 681 C C . ALA A 1 88 ? -8.086 -1.476 5.940 1.00 93.88 88 ALA A C 1
ATOM 683 O O . ALA A 1 88 ? -8.397 -0.722 6.865 1.00 93.88 88 ALA A O 1
ATOM 684 N N . LEU A 1 89 ? -7.056 -1.233 5.138 1.00 87.75 89 LEU A N 1
ATOM 685 C CA . LEU A 1 89 ? -6.254 -0.018 5.200 1.00 87.75 89 LEU A CA 1
ATOM 686 C C . LEU A 1 89 ? -6.683 0.893 4.038 1.00 87.75 89 LEU A C 1
ATOM 688 O O . LEU A 1 89 ? -6.756 0.446 2.898 1.00 87.75 89 LEU A O 1
ATOM 692 N N . GLY A 1 90 ? -6.974 2.166 4.313 1.00 74.56 90 GLY A N 1
ATOM 693 C CA . GLY A 1 90 ? -7.252 3.151 3.263 1.00 74.56 90 GLY A CA 1
ATOM 694 C C . GLY A 1 90 ? -8.606 3.002 2.553 1.00 74.56 90 GLY A C 1
ATOM 695 O O . GLY A 1 90 ? -9.647 2.891 3.195 1.00 74.56 90 GLY A O 1
ATOM 696 N N . GLU A 1 91 ? -8.587 3.106 1.220 1.00 58.56 91 GLU A N 1
ATOM 697 C CA . GLU A 1 91 ? -9.772 3.279 0.357 1.00 58.56 91 GLU A CA 1
ATOM 698 C C . GLU A 1 91 ? -10.548 1.980 0.072 1.00 58.56 91 GLU A C 1
ATOM 700 O O . GLU A 1 91 ? -11.642 2.018 -0.503 1.00 58.56 91 GLU A O 1
ATOM 705 N N . ASP A 1 92 ? -10.007 0.829 0.472 1.00 51.31 92 ASP A N 1
ATOM 706 C CA . ASP A 1 92 ? -10.627 -0.469 0.217 1.00 51.31 92 ASP A CA 1
ATOM 707 C C . ASP A 1 92 ? -11.633 -0.866 1.312 1.00 51.31 92 ASP A C 1
ATOM 709 O O . ASP A 1 92 ? -11.455 -0.602 2.499 1.00 51.31 92 ASP A O 1
ATOM 713 N N . HIS A 1 93 ? -12.715 -1.513 0.889 1.00 53.84 93 HIS A N 1
ATOM 714 C CA . HIS A 1 93 ? -13.868 -1.894 1.707 1.00 53.84 93 HIS A CA 1
ATOM 715 C C . HIS A 1 93 ? -14.392 -3.301 1.351 1.00 53.84 93 HIS A C 1
ATOM 717 O O . HIS A 1 93 ? -15.569 -3.616 1.549 1.00 53.84 93 HIS A O 1
ATOM 723 N N . GLY A 1 94 ? -13.512 -4.177 0.851 1.00 51.88 94 GLY A N 1
ATOM 724 C CA . GLY A 1 94 ? -13.818 -5.577 0.560 1.00 51.88 94 GLY A CA 1
ATOM 725 C C . GLY A 1 94 ? -14.182 -6.391 1.808 1.00 51.88 94 GLY A C 1
ATOM 726 O O . GLY A 1 94 ? -13.324 -6.796 2.590 1.00 51.88 94 GLY A O 1
ATOM 727 N N . PHE A 1 95 ? -15.469 -6.687 1.990 1.00 54.03 95 PHE A N 1
ATOM 728 C CA . PHE A 1 95 ? -15.929 -7.580 3.053 1.00 54.03 95 PHE A CA 1
ATOM 729 C C . PHE A 1 95 ? -15.734 -9.055 2.666 1.00 54.03 95 PHE A C 1
ATOM 731 O O . PHE A 1 95 ? -16.243 -9.490 1.633 1.00 54.03 95 PHE A O 1
ATOM 738 N N . HIS A 1 96 ? -15.077 -9.860 3.513 1.00 66.56 96 HIS A N 1
ATOM 739 C CA . HIS A 1 96 ? -14.961 -11.307 3.282 1.00 66.56 96 HIS A CA 1
ATOM 740 C C . HIS A 1 96 ? -15.085 -12.144 4.565 1.00 66.56 96 HIS A C 1
ATOM 742 O O . HIS A 1 96 ? -14.432 -11.906 5.573 1.00 66.56 96 HIS A O 1
ATOM 748 N N . ARG A 1 97 ? -15.895 -13.208 4.524 1.00 66.44 97 ARG A N 1
ATOM 749 C CA . ARG A 1 97 ? -16.037 -14.171 5.643 1.00 66.44 97 ARG A CA 1
ATOM 750 C C . ARG A 1 97 ? -15.252 -15.469 5.454 1.00 66.44 97 ARG A C 1
ATOM 752 O O . ARG A 1 97 ? -15.278 -16.343 6.309 1.00 66.44 97 ARG A O 1
ATOM 759 N N . GLN A 1 98 ? -14.551 -15.571 4.336 1.00 83.38 98 GLN A N 1
ATOM 760 C CA . GLN A 1 98 ? -13.816 -16.753 3.899 1.00 83.38 98 GLN A CA 1
ATOM 761 C C . GLN A 1 98 ? -12.507 -16.946 4.697 1.00 83.38 98 GLN A C 1
ATOM 763 O O . GLN A 1 98 ? -12.094 -16.015 5.404 1.00 83.38 98 GLN A O 1
ATOM 768 N N . PRO A 1 99 ? -11.863 -18.132 4.628 1.00 87.44 99 PRO A N 1
ATOM 769 C CA . PRO A 1 99 ? -10.710 -18.47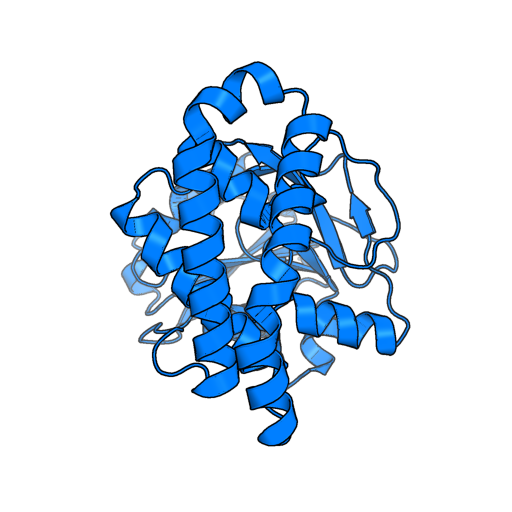7 5.471 1.00 87.44 99 PRO A CA 1
ATOM 770 C C . PRO A 1 99 ? -9.382 -17.841 5.027 1.00 87.44 99 PRO A C 1
ATOM 772 O O . PRO A 1 99 ? -8.352 -18.086 5.646 1.00 87.44 99 PRO A O 1
ATOM 775 N N . TRP A 1 100 ? -9.379 -17.040 3.961 1.00 93.50 100 TRP A N 1
ATOM 776 C CA . TRP A 1 100 ? -8.176 -16.366 3.472 1.00 93.50 100 TRP A CA 1
ATOM 777 C C . TRP A 1 100 ? -7.666 -15.336 4.483 1.00 93.50 100 TRP A C 1
ATOM 779 O O . TRP A 1 100 ? -8.458 -14.656 5.141 1.00 93.50 100 TRP A O 1
ATOM 789 N N . ALA A 1 101 ? -6.344 -15.222 4.596 1.00 94.56 101 ALA A N 1
ATOM 790 C CA . ALA A 1 101 ? -5.691 -14.275 5.494 1.00 94.56 101 ALA A CA 1
ATOM 791 C C . ALA A 1 101 ? -5.849 -12.828 5.025 1.00 94.56 101 ALA A C 1
ATOM 793 O O . ALA A 1 101 ? -6.048 -11.937 5.852 1.00 94.56 101 ALA A O 1
ATOM 794 N N . ALA A 1 102 ? -5.813 -12.622 3.708 1.00 94.50 102 ALA A N 1
ATOM 795 C CA . ALA A 1 102 ? -6.097 -11.343 3.083 1.00 94.50 102 ALA A CA 1
ATOM 796 C C . ALA A 1 102 ? -6.911 -11.518 1.801 1.00 94.50 102 ALA A C 1
ATOM 798 O O . ALA A 1 102 ? -6.768 -12.519 1.086 1.00 94.50 102 ALA A O 1
ATOM 799 N N . VAL A 1 103 ? -7.735 -10.517 1.505 1.00 94.19 103 VAL A N 1
ATOM 800 C CA . VAL A 1 103 ? -8.475 -10.393 0.254 1.00 94.19 103 VAL A CA 1
ATOM 801 C C . VAL A 1 103 ? -8.181 -9.044 -0.375 1.00 94.19 103 VAL A C 1
ATOM 803 O O . VAL A 1 103 ? -8.404 -8.007 0.244 1.00 94.19 103 VAL A O 1
ATOM 806 N N . GLY A 1 104 ? -7.680 -9.082 -1.605 1.00 93.44 104 GLY A N 1
ATOM 807 C CA . GLY A 1 104 ? -7.388 -7.900 -2.403 1.00 93.44 104 GLY A CA 1
ATOM 808 C C . GLY A 1 104 ? -8.466 -7.625 -3.449 1.00 93.44 104 GLY A C 1
ATOM 809 O O . GLY A 1 104 ? -9.016 -8.581 -4.004 1.00 93.44 104 GLY A O 1
ATOM 810 N N . PRO A 1 105 ? -8.739 -6.357 -3.781 1.00 93.19 105 PRO A N 1
ATOM 811 C CA . PRO A 1 105 ? -9.650 -5.976 -4.845 1.00 93.19 105 PRO A CA 1
ATOM 812 C C . PRO A 1 105 ? -8.927 -5.939 -6.196 1.00 93.19 105 PRO A C 1
ATOM 814 O O . PRO A 1 105 ? -7.696 -5.884 -6.287 1.00 93.19 105 PRO A O 1
ATOM 817 N N . ALA A 1 106 ? -9.699 -5.907 -7.278 1.00 94.31 106 ALA A N 1
ATOM 818 C CA . ALA A 1 106 ? -9.170 -5.533 -8.582 1.00 94.31 106 ALA A CA 1
ATOM 819 C C . ALA A 1 106 ? -9.042 -4.009 -8.717 1.00 94.31 106 ALA A C 1
ATOM 821 O O . ALA A 1 106 ? -9.848 -3.237 -8.197 1.00 94.31 106 ALA A O 1
ATOM 822 N N . PHE A 1 107 ? -8.052 -3.570 -9.488 1.00 94.12 107 PHE A N 1
ATOM 823 C CA . PHE A 1 107 ? -7.771 -2.153 -9.687 1.00 94.12 107 PHE A CA 1
ATOM 824 C C . PHE A 1 107 ? -8.284 -1.657 -11.035 1.00 94.12 107 PHE A C 1
ATOM 826 O O . PHE A 1 107 ? -8.315 -2.382 -12.037 1.00 94.12 107 PHE A O 1
ATOM 833 N N . THR A 1 108 ? -8.669 -0.386 -11.053 1.00 94.25 108 THR A N 1
ATOM 834 C CA . THR A 1 108 ? -8.982 0.393 -12.253 1.00 94.25 108 THR A CA 1
ATOM 835 C C . THR A 1 108 ? -8.417 1.801 -12.100 1.00 94.25 108 THR A C 1
ATOM 837 O O . THR A 1 108 ? -8.169 2.255 -10.983 1.00 94.25 108 THR A O 1
ATOM 840 N N . ASN A 1 109 ? -8.199 2.494 -13.217 1.00 94.62 109 ASN A N 1
ATOM 841 C CA . ASN A 1 109 ? -7.650 3.843 -13.174 1.00 94.62 109 ASN A CA 1
ATOM 842 C C . ASN A 1 109 ? -8.714 4.861 -12.728 1.00 94.62 109 ASN A C 1
ATOM 844 O O . ASN A 1 109 ? -9.774 4.950 -13.349 1.00 94.62 109 ASN A O 1
ATOM 848 N N . GLY A 1 110 ? -8.435 5.609 -11.659 1.00 91.62 110 GLY A N 1
ATOM 849 C CA . GLY A 1 110 ? -9.329 6.619 -11.089 1.00 91.62 110 GLY A CA 1
ATOM 850 C C . GLY A 1 110 ? -9.153 8.029 -11.664 1.00 91.62 110 GLY A C 1
ATOM 851 O O . GLY A 1 110 ? -9.992 8.892 -11.413 1.00 91.62 110 GLY A O 1
ATOM 852 N N . ASN A 1 111 ? -8.095 8.300 -12.436 1.00 93.88 111 ASN A N 1
ATOM 853 C CA . ASN A 1 111 ? -7.847 9.622 -13.024 1.00 93.88 111 ASN A CA 1
ATOM 854 C C . ASN A 1 111 ? -7.122 9.554 -14.385 1.00 93.88 111 ASN A C 1
ATOM 856 O O . ASN A 1 111 ? -6.264 8.699 -14.596 1.00 93.88 111 ASN A O 1
ATOM 860 N N . PRO A 1 112 ? -7.430 10.461 -15.332 1.00 91.69 112 PRO A N 1
ATOM 861 C CA . PRO A 1 112 ? -6.934 10.366 -16.703 1.00 91.69 112 PRO A CA 1
ATOM 862 C C . PRO A 1 112 ? -5.438 10.696 -16.839 1.00 91.69 112 PRO A C 1
ATOM 864 O O . PRO A 1 112 ? -4.836 11.361 -15.995 1.00 91.69 112 PRO A O 1
ATOM 867 N N . GLY A 1 113 ? -4.860 10.303 -17.978 1.00 92.50 113 GLY A N 1
ATOM 868 C CA . GLY A 1 113 ? -3.526 10.716 -18.420 1.00 92.50 113 GLY A CA 1
ATOM 869 C C . GLY A 1 113 ? -2.497 9.586 -18.455 1.00 92.50 113 GLY A C 1
ATOM 870 O O . GLY A 1 113 ? -2.591 8.601 -17.729 1.00 92.50 113 GLY A O 1
ATOM 871 N N . VAL A 1 114 ? -1.482 9.744 -19.310 1.00 93.44 114 VAL A N 1
ATOM 872 C CA . VAL A 1 114 ? -0.432 8.729 -19.521 1.00 93.44 114 VAL A CA 1
ATOM 873 C C . VAL A 1 114 ? 0.345 8.456 -18.233 1.00 93.44 114 VAL A C 1
ATOM 875 O O . VAL A 1 114 ? 0.573 7.302 -17.899 1.00 93.44 114 VAL A O 1
ATOM 878 N N . MET A 1 115 ? 0.695 9.499 -17.473 1.00 93.19 115 MET A N 1
ATOM 879 C CA . MET A 1 115 ? 1.411 9.329 -16.204 1.00 93.19 115 MET A CA 1
ATOM 880 C C . MET A 1 115 ? 0.589 8.550 -15.171 1.00 93.19 115 MET A C 1
ATOM 882 O O . MET A 1 115 ? 1.131 7.694 -14.482 1.00 93.19 115 MET A O 1
ATOM 886 N N . SER A 1 116 ? -0.724 8.801 -15.115 1.00 94.62 116 SER A N 1
ATOM 887 C CA . SER A 1 116 ? -1.626 8.061 -14.229 1.00 94.62 116 SER A CA 1
ATOM 888 C C . SER A 1 116 ? -1.595 6.562 -14.541 1.00 94.62 116 SER A C 1
ATOM 890 O O . SER A 1 116 ? -1.403 5.742 -13.648 1.00 94.62 116 SER A O 1
ATOM 892 N N . TRP A 1 117 ? -1.688 6.203 -15.826 1.00 95.25 117 TRP A N 1
ATOM 893 C CA . TRP A 1 117 ? -1.577 4.810 -16.261 1.00 95.25 117 TRP A CA 1
ATOM 894 C C . TRP A 1 117 ? -0.216 4.189 -15.959 1.00 95.25 117 TRP A C 1
ATOM 896 O O . TRP A 1 117 ? -0.168 3.023 -15.587 1.00 95.25 117 TRP A O 1
ATOM 906 N N . ILE A 1 118 ? 0.878 4.938 -16.108 1.00 93.44 118 ILE A N 1
ATOM 907 C CA . ILE A 1 118 ? 2.223 4.428 -15.820 1.00 93.44 118 ILE A CA 1
ATOM 908 C C . ILE A 1 118 ? 2.381 4.120 -14.333 1.00 93.44 118 ILE A C 1
ATOM 910 O O . ILE A 1 118 ? 2.778 3.006 -14.012 1.00 93.44 118 ILE A O 1
ATOM 914 N N . SER A 1 119 ? 2.010 5.050 -13.448 1.00 93.75 119 SER A N 1
ATOM 915 C CA . SER A 1 119 ? 2.017 4.810 -11.996 1.00 93.75 119 SER A CA 1
ATOM 916 C C . SER A 1 119 ? 1.149 3.598 -11.642 1.00 93.75 119 SER A C 1
ATOM 918 O O . SER A 1 119 ? 1.629 2.654 -11.022 1.00 93.75 119 SER A O 1
ATOM 920 N N . LEU A 1 120 ? -0.076 3.522 -12.173 1.00 94.75 120 LEU A N 1
ATOM 921 C CA . LEU A 1 120 ? -0.969 2.392 -11.914 1.00 94.75 120 LEU A CA 1
ATOM 922 C C . LEU A 1 120 ? -0.410 1.045 -12.397 1.00 94.75 120 LEU A C 1
ATOM 924 O O . LEU A 1 120 ? -0.553 0.033 -11.715 1.00 94.75 120 LEU A O 1
ATOM 928 N N . VAL A 1 121 ? 0.194 1.005 -13.588 1.00 94.75 121 VAL A N 1
ATOM 929 C CA . VAL A 1 121 ? 0.788 -0.216 -14.156 1.00 94.75 121 VAL A CA 1
ATOM 930 C C . VAL A 1 121 ? 1.998 -0.668 -13.347 1.00 94.75 121 VAL A C 1
ATOM 932 O O . VAL A 1 121 ? 2.209 -1.872 -13.201 1.00 94.75 121 VAL A O 1
ATOM 935 N N . MET A 1 122 ? 2.787 0.271 -12.836 1.00 92.75 122 MET A N 1
ATOM 936 C CA . MET A 1 122 ? 3.952 -0.051 -12.023 1.00 92.75 122 MET A CA 1
ATOM 937 C C . MET A 1 122 ? 3.557 -0.630 -10.673 1.00 92.75 122 MET A C 1
ATOM 939 O O . MET A 1 122 ? 4.049 -1.700 -10.316 1.00 92.75 122 MET A O 1
ATOM 943 N N . ASP A 1 123 ? 2.647 0.044 -9.974 1.00 91.75 123 ASP A N 1
ATOM 944 C CA . ASP A 1 123 ? 2.325 -0.275 -8.584 1.00 91.75 123 ASP A CA 1
ATOM 945 C C . ASP A 1 123 ? 1.288 -1.396 -8.482 1.00 91.75 123 ASP A C 1
ATOM 947 O O . ASP A 1 123 ? 1.381 -2.268 -7.621 1.00 91.75 123 ASP A O 1
ATOM 951 N N . TYR A 1 124 ? 0.310 -1.408 -9.396 1.00 94.31 124 TYR A N 1
ATOM 952 C CA . TYR A 1 124 ? -0.859 -2.286 -9.327 1.00 94.31 124 TYR A CA 1
ATOM 953 C C . TYR A 1 124 ? -1.115 -3.083 -10.608 1.00 94.31 124 TYR A C 1
ATOM 955 O O . TYR A 1 124 ? -2.157 -3.734 -10.743 1.00 94.31 124 TYR A O 1
ATOM 963 N N . GLY A 1 125 ? -0.164 -3.093 -11.550 1.00 95.19 125 GLY A N 1
ATOM 964 C CA . GLY A 1 125 ? -0.310 -3.740 -12.855 1.00 95.19 125 GLY A CA 1
ATOM 965 C C . GLY A 1 125 ? -0.699 -5.212 -12.779 1.00 95.19 125 GLY A C 1
ATOM 966 O O . GLY A 1 125 ? -1.402 -5.683 -13.668 1.00 95.19 125 GLY A O 1
ATOM 967 N N . ARG A 1 126 ? -0.334 -5.920 -11.701 1.00 95.00 126 ARG A N 1
ATOM 968 C CA . ARG A 1 126 ? -0.732 -7.310 -11.422 1.00 95.00 126 ARG A CA 1
ATOM 969 C C . ARG A 1 126 ? -2.238 -7.471 -11.188 1.00 95.00 126 ARG A C 1
ATOM 971 O O . ARG A 1 126 ? -2.837 -8.422 -11.689 1.00 95.00 126 ARG A O 1
ATOM 978 N N . TRP A 1 127 ? -2.861 -6.524 -10.496 1.00 95.50 127 TRP A N 1
ATOM 979 C CA . TRP A 1 127 ? -4.267 -6.585 -10.073 1.00 95.50 127 TRP A CA 1
ATOM 980 C C . TRP A 1 127 ? -5.195 -5.709 -10.924 1.00 95.50 127 TRP A C 1
ATOM 982 O O . TRP A 1 127 ? -6.402 -5.651 -10.690 1.00 95.50 127 TRP A O 1
ATOM 992 N N . LEU A 1 128 ? -4.643 -5.054 -11.945 1.00 95.56 128 LEU A N 1
ATOM 993 C CA . LEU A 1 128 ? -5.378 -4.238 -12.901 1.00 95.56 128 LEU A CA 1
ATOM 994 C C . LEU A 1 128 ? -6.352 -5.079 -13.742 1.00 95.56 128 LEU A C 1
ATOM 996 O O . LEU A 1 128 ? -5.999 -6.153 -14.241 1.00 95.56 128 LEU A O 1
ATOM 1000 N N . LYS A 1 129 ? -7.582 -4.587 -13.920 1.00 94.19 129 LYS A N 1
ATOM 1001 C CA . LYS A 1 129 ? -8.575 -5.241 -14.785 1.00 94.19 129 LYS A CA 1
ATOM 1002 C C . LYS A 1 129 ? -8.168 -5.177 -16.270 1.00 94.19 129 LYS A C 1
ATOM 1004 O O . LYS A 1 129 ? -7.682 -4.134 -16.693 1.00 94.19 129 LYS A O 1
ATOM 1009 N N . PRO A 1 130 ? -8.450 -6.225 -17.074 1.00 94.56 130 PRO A N 1
ATOM 1010 C CA . PRO A 1 130 ? -9.141 -7.466 -16.711 1.00 94.56 130 PRO A CA 1
ATOM 1011 C C . PRO A 1 130 ? -8.242 -8.430 -15.919 1.00 94.56 130 PRO A C 1
ATOM 1013 O O . PRO A 1 130 ? -7.095 -8.684 -16.282 1.00 94.56 130 PRO A O 1
ATOM 1016 N N . VAL A 1 131 ? -8.781 -8.997 -14.837 1.00 94.00 131 VAL A N 1
ATOM 1017 C CA . VAL A 1 131 ? -8.086 -9.962 -13.975 1.00 94.00 131 VAL A CA 1
ATOM 1018 C C . VAL A 1 131 ? -9.045 -11.060 -13.529 1.00 94.00 131 VAL A C 1
ATOM 1020 O O . VAL A 1 131 ? -10.242 -10.815 -13.371 1.00 94.00 131 VAL A O 1
ATOM 1023 N N . VAL A 1 132 ? -8.516 -12.270 -13.366 1.00 93.69 132 VAL A N 1
ATOM 1024 C CA . VAL A 1 132 ? -9.260 -13.435 -12.883 1.00 93.69 132 VAL A CA 1
ATOM 1025 C C . VAL A 1 132 ? -9.060 -13.549 -11.376 1.00 93.69 132 VAL A C 1
ATOM 1027 O O . VAL A 1 132 ? -7.940 -13.402 -10.890 1.00 93.69 132 VAL A O 1
ATOM 1030 N N . GLY A 1 133 ? -10.152 -13.779 -10.650 1.00 94.50 133 GLY A N 1
ATOM 1031 C CA . GLY A 1 133 ? -10.123 -13.998 -9.208 1.00 94.50 133 GLY A CA 1
ATOM 1032 C C . GLY A 1 133 ? -9.609 -15.375 -8.827 1.00 94.50 133 GLY A C 1
ATOM 1033 O O . GLY A 1 133 ? -9.645 -16.302 -9.636 1.00 94.50 133 GLY A O 1
ATOM 1034 N N . GLY A 1 134 ? -9.158 -15.515 -7.587 1.00 95.75 134 GLY A N 1
ATOM 1035 C CA . GLY A 1 134 ? -8.659 -16.791 -7.089 1.00 95.75 134 GLY A CA 1
ATOM 1036 C C . GLY A 1 134 ? -7.616 -16.652 -5.993 1.00 95.75 134 GLY A C 1
ATOM 1037 O O . GLY A 1 134 ? -7.187 -15.551 -5.643 1.00 95.75 134 GLY A O 1
ATOM 1038 N N . VAL A 1 135 ? -7.188 -17.807 -5.479 1.00 96.56 135 VAL A N 1
ATOM 1039 C CA . VAL A 1 135 ? -6.032 -17.888 -4.584 1.00 96.56 135 VAL A CA 1
ATOM 1040 C C . VAL A 1 135 ? -4.791 -17.420 -5.344 1.00 96.56 135 VAL A C 1
ATOM 1042 O O . VAL A 1 135 ? -4.527 -17.872 -6.458 1.00 96.56 135 VAL A O 1
ATOM 1045 N N . THR A 1 136 ? -4.046 -16.503 -4.742 1.00 95.56 136 THR A N 1
ATOM 1046 C CA . THR A 1 136 ? -2.878 -15.843 -5.336 1.00 95.56 136 THR A CA 1
ATOM 1047 C C . THR A 1 136 ? -1.751 -15.776 -4.314 1.00 95.56 136 THR A C 1
ATOM 1049 O O . THR A 1 136 ? -1.972 -15.964 -3.117 1.00 95.56 136 THR A O 1
ATOM 1052 N N . ASP A 1 137 ? -0.536 -15.511 -4.785 1.00 94.69 137 ASP A N 1
ATOM 1053 C CA . ASP A 1 137 ? 0.617 -15.307 -3.909 1.00 94.69 137 ASP A CA 1
ATOM 1054 C C . ASP A 1 137 ? 0.764 -13.870 -3.385 1.00 94.69 137 ASP A C 1
ATOM 1056 O O . ASP A 1 137 ? 1.568 -13.615 -2.497 1.00 94.69 137 ASP A O 1
ATOM 1060 N N . ASP A 1 138 ? -0.031 -12.935 -3.906 1.00 94.88 138 ASP A N 1
ATOM 1061 C CA . ASP A 1 138 ? 0.089 -11.517 -3.581 1.00 94.88 138 ASP A CA 1
ATOM 1062 C C . ASP A 1 138 ? -1.218 -10.786 -3.890 1.00 94.88 138 ASP A C 1
ATOM 1064 O O . ASP A 1 138 ? -1.869 -11.033 -4.919 1.00 94.88 138 ASP A O 1
ATOM 1068 N N . VAL A 1 139 ? -1.566 -9.849 -3.016 1.00 94.62 139 VAL A N 1
ATOM 1069 C CA . VAL A 1 139 ? -2.704 -8.929 -3.141 1.00 94.62 139 VAL A CA 1
ATOM 1070 C C . VAL A 1 139 ? -2.209 -7.480 -3.028 1.00 94.62 139 VAL A C 1
ATOM 1072 O O . VAL A 1 139 ? -1.080 -7.275 -2.583 1.00 94.62 139 VAL A O 1
ATOM 1075 N N . PRO A 1 140 ? -2.990 -6.463 -3.438 1.00 92.62 140 PRO A N 1
ATOM 1076 C CA . PRO A 1 140 ? -2.613 -5.053 -3.319 1.00 92.62 140 PRO A CA 1
ATOM 1077 C C . PRO A 1 140 ? -2.421 -4.632 -1.851 1.00 92.62 140 PRO A C 1
ATOM 1079 O O . PRO A 1 140 ? -3.330 -4.087 -1.240 1.00 92.62 140 PRO A O 1
ATOM 1082 N N . GLY A 1 141 ? -1.250 -4.897 -1.269 1.00 90.62 141 GLY A N 1
ATOM 1083 C CA . GLY A 1 141 ? -0.946 -4.864 0.170 1.00 90.62 141 GLY A CA 1
ATOM 1084 C C . GLY A 1 141 ? -1.777 -3.920 1.048 1.00 90.62 141 GLY A C 1
ATOM 1085 O O . GLY A 1 141 ? -2.704 -4.351 1.732 1.00 90.62 141 GLY A O 1
ATOM 1086 N N . HIS A 1 142 ? -1.454 -2.621 1.045 1.00 90.25 142 HIS A N 1
ATOM 1087 C CA . HIS A 1 142 ? -2.167 -1.616 1.855 1.00 90.25 142 HIS A CA 1
ATOM 1088 C C . HIS A 1 142 ? -3.573 -1.268 1.352 1.00 90.25 142 HIS A C 1
ATOM 1090 O O . HIS A 1 142 ? -4.210 -0.415 1.945 1.00 90.25 142 HIS A O 1
ATOM 1096 N N . ASN A 1 143 ? -4.050 -1.897 0.286 1.00 91.25 143 ASN A N 1
ATOM 1097 C CA . ASN A 1 143 ? -5.392 -1.748 -0.274 1.00 91.25 143 ASN A CA 1
ATOM 1098 C C . ASN A 1 143 ? -6.084 -3.114 -0.308 1.00 91.25 143 ASN A C 1
ATOM 1100 O O . ASN A 1 143 ? -6.645 -3.505 -1.325 1.00 91.25 143 ASN A O 1
ATOM 1104 N N . SER A 1 144 ? -5.914 -3.887 0.760 1.00 92.94 144 SER A N 1
ATOM 1105 C CA . SER A 1 144 ? -6.527 -5.199 0.940 1.00 92.94 144 SER A CA 1
ATOM 1106 C C . SER A 1 144 ? -7.187 -5.257 2.312 1.00 92.94 144 SER A C 1
ATOM 1108 O O . SER A 1 144 ? -6.791 -4.541 3.241 1.00 92.94 144 SER A O 1
ATOM 1110 N N . ALA A 1 145 ? -8.172 -6.139 2.449 1.00 94.00 145 ALA A N 1
ATOM 1111 C CA . ALA A 1 145 ? -8.768 -6.498 3.726 1.00 94.00 145 ALA A CA 1
ATOM 1112 C C . ALA A 1 145 ? -8.047 -7.709 4.328 1.00 94.00 145 ALA A C 1
ATOM 1114 O O . ALA A 1 145 ? -7.688 -8.648 3.621 1.00 94.00 145 ALA A O 1
ATOM 1115 N N . TRP A 1 146 ? -7.858 -7.698 5.642 1.00 94.81 146 TRP A N 1
ATOM 1116 C CA . TRP A 1 146 ? -7.033 -8.649 6.377 1.00 94.81 146 TRP A CA 1
ATOM 1117 C C . TRP A 1 146 ? -7.780 -9.226 7.571 1.00 94.81 146 TRP A C 1
ATOM 1119 O O . TRP A 1 146 ? -8.553 -8.529 8.235 1.00 94.81 146 TRP A O 1
ATOM 1129 N N . LYS A 1 147 ? -7.476 -10.475 7.926 1.00 95.50 147 LYS A N 1
ATOM 1130 C CA . LYS A 1 147 ? -7.854 -11.039 9.227 1.00 95.50 147 LYS A CA 1
ATOM 1131 C C . LYS A 1 147 ? -7.076 -10.326 10.327 1.00 95.50 147 LYS A C 1
ATOM 1133 O O . LYS A 1 147 ? -5.852 -10.432 10.400 1.00 95.50 147 LYS A O 1
ATOM 1138 N N . ARG A 1 148 ? -7.788 -9.624 11.212 1.00 96.50 148 ARG A N 1
ATOM 1139 C CA . ARG A 1 148 ? -7.162 -8.851 12.293 1.00 96.50 148 ARG A CA 1
ATOM 1140 C C . ARG A 1 148 ? -6.311 -9.732 13.198 1.00 96.50 148 ARG A C 1
ATOM 1142 O O . ARG A 1 148 ? -5.221 -9.331 13.573 1.00 96.50 148 ARG A O 1
ATOM 1149 N N . GLU A 1 149 ? -6.813 -10.912 13.550 1.00 96.62 149 GLU A N 1
ATOM 1150 C CA . GLU A 1 149 ? -6.113 -11.845 14.438 1.00 96.62 149 GLU A CA 1
ATOM 1151 C C . GLU A 1 149 ? -4.727 -12.223 13.901 1.00 96.62 149 GLU A C 1
ATOM 1153 O O . GLU A 1 149 ? -3.753 -12.079 14.631 1.00 96.62 149 GLU A O 1
ATOM 1158 N N . LEU A 1 150 ? -4.616 -12.532 12.604 1.00 96.56 150 LEU A N 1
ATOM 1159 C CA . LEU A 1 150 ? -3.341 -12.861 11.960 1.00 96.56 150 LEU A CA 1
ATOM 1160 C C . LEU A 1 150 ? -2.383 -11.665 11.923 1.00 96.56 150 LEU A C 1
ATOM 1162 O O . LEU A 1 150 ? -1.175 -11.830 12.065 1.00 96.56 150 LEU A O 1
ATOM 1166 N N . LEU A 1 151 ? -2.903 -10.443 11.761 1.00 96.81 151 LEU A N 1
ATOM 1167 C CA . LEU A 1 151 ? -2.075 -9.239 11.870 1.00 96.81 151 LEU A CA 1
ATOM 1168 C C . LEU A 1 151 ? -1.543 -9.044 13.298 1.00 96.81 151 LEU A C 1
ATOM 1170 O O . LEU A 1 151 ? -0.399 -8.631 13.483 1.00 96.81 151 LEU A O 1
ATOM 1174 N N . LEU A 1 152 ? -2.349 -9.340 14.318 1.00 97.44 152 LEU A N 1
ATOM 1175 C CA . LEU A 1 152 ? -1.944 -9.180 15.715 1.00 97.44 152 LEU A CA 1
ATOM 1176 C C . LEU A 1 152 ? -0.917 -10.219 16.172 1.00 97.44 152 LEU A C 1
ATOM 1178 O O . LEU A 1 152 ? -0.147 -9.919 17.080 1.00 97.44 152 LEU A O 1
ATOM 1182 N N . GLU A 1 153 ? -0.843 -11.384 15.527 1.00 97.12 153 GLU A N 1
ATOM 1183 C CA . GLU A 1 153 ? 0.199 -12.389 15.797 1.00 97.12 153 GLU A CA 1
ATOM 1184 C C . GLU A 1 153 ? 1.622 -11.870 15.546 1.00 97.12 153 GLU A C 1
ATOM 1186 O O . GLU A 1 153 ? 2.577 -12.382 16.128 1.00 97.12 153 GLU A O 1
ATOM 1191 N N . TYR A 1 154 ? 1.789 -10.833 14.717 1.00 96.19 154 TYR A N 1
ATOM 1192 C CA . TYR A 1 154 ? 3.089 -10.188 14.531 1.00 96.19 154 TYR A CA 1
ATOM 1193 C C . TYR A 1 154 ? 3.528 -9.345 15.734 1.00 96.19 154 TYR A C 1
ATOM 1195 O O . TYR A 1 154 ? 4.705 -8.998 15.810 1.00 96.19 154 TYR A O 1
ATOM 1203 N N . ASP A 1 155 ? 2.621 -8.999 16.651 1.00 95.44 155 ASP A N 1
ATOM 1204 C CA . ASP A 1 155 ? 2.894 -8.236 17.872 1.00 95.44 155 ASP A CA 1
ATOM 1205 C C . ASP A 1 155 ? 3.784 -6.995 17.624 1.00 95.44 155 ASP A C 1
ATOM 1207 O O . ASP A 1 155 ? 3.387 -6.061 16.911 1.00 95.44 155 ASP A O 1
ATOM 1211 N N . THR A 1 156 ? 5.004 -6.972 18.166 1.00 94.81 156 THR A N 1
ATOM 1212 C CA . THR A 1 156 ? 5.972 -5.878 18.000 1.00 94.81 156 THR A CA 1
ATOM 1213 C C . THR A 1 156 ? 6.494 -5.756 16.567 1.00 94.81 156 THR A C 1
ATOM 1215 O O . THR A 1 156 ? 6.861 -4.663 16.139 1.00 94.81 156 THR A O 1
ATOM 1218 N N . ALA A 1 157 ? 6.463 -6.835 15.780 1.00 94.06 157 ALA A N 1
ATOM 1219 C CA . ALA A 1 157 ? 6.884 -6.841 14.382 1.00 94.06 157 ALA A CA 1
ATOM 1220 C C . ALA A 1 157 ? 5.816 -6.316 13.406 1.00 94.06 157 ALA A C 1
ATOM 1222 O O . ALA A 1 157 ? 6.150 -6.104 12.239 1.00 94.06 157 ALA A O 1
ATOM 1223 N N . LEU A 1 158 ? 4.567 -6.095 13.845 1.00 95.62 158 LEU A N 1
ATOM 1224 C CA . LEU A 1 158 ? 3.472 -5.652 12.968 1.00 95.62 158 LEU A CA 1
ATOM 1225 C C . LEU A 1 158 ? 3.807 -4.344 12.245 1.00 95.62 158 LEU A C 1
ATOM 1227 O O . LEU A 1 158 ? 3.590 -4.229 11.044 1.00 95.62 158 LEU A O 1
ATOM 1231 N N . GLU A 1 159 ? 4.370 -3.376 12.964 1.00 93.19 159 GLU A N 1
ATOM 1232 C CA . GLU A 1 159 ? 4.787 -2.098 12.386 1.00 93.19 159 GLU A CA 1
ATOM 1233 C C . GLU A 1 159 ? 5.780 -2.308 11.244 1.00 93.19 159 GLU A C 1
ATOM 1235 O O . GLU A 1 159 ? 5.532 -1.885 10.121 1.00 93.19 159 GLU A O 1
ATOM 1240 N N . ARG A 1 160 ? 6.847 -3.073 11.484 1.00 90.56 160 ARG A N 1
ATOM 1241 C CA . ARG A 1 160 ? 7.814 -3.410 10.437 1.00 90.56 160 ARG A CA 1
ATOM 1242 C C . ARG A 1 160 ? 7.147 -4.097 9.243 1.00 90.56 160 ARG A C 1
ATOM 1244 O O . ARG A 1 160 ? 7.440 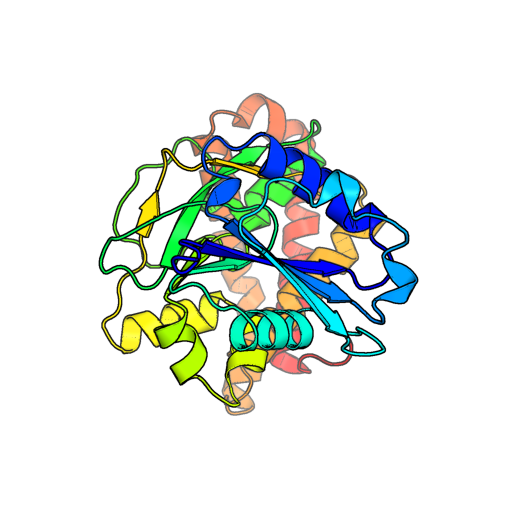-3.761 8.101 1.00 90.56 160 ARG A O 1
ATOM 1251 N N . MET A 1 161 ? 6.259 -5.060 9.483 1.00 92.94 161 MET A N 1
ATOM 1252 C CA . MET A 1 161 ? 5.558 -5.756 8.398 1.00 92.94 161 MET A CA 1
ATOM 1253 C C . MET A 1 161 ? 4.681 -4.800 7.576 1.00 92.94 161 MET A C 1
ATOM 1255 O O . MET A 1 161 ? 4.551 -4.971 6.364 1.00 92.94 161 MET A O 1
ATOM 1259 N N . MET A 1 162 ? 4.147 -3.746 8.199 1.00 91.88 162 MET A N 1
ATOM 1260 C CA . MET A 1 162 ? 3.379 -2.703 7.517 1.00 91.88 162 MET A CA 1
ATOM 1261 C C . MET A 1 162 ? 4.225 -1.765 6.649 1.00 91.88 162 MET A C 1
ATOM 1263 O O . MET A 1 162 ? 3.644 -1.052 5.833 1.00 91.88 162 MET A O 1
ATOM 1267 N N . GLN A 1 163 ? 5.558 -1.780 6.744 1.00 90.44 163 GLN A N 1
ATOM 1268 C CA . GLN A 1 163 ? 6.423 -1.038 5.813 1.00 90.44 163 GLN A CA 1
ATOM 1269 C C . GLN A 1 163 ? 6.398 -1.655 4.409 1.00 90.44 163 GLN A C 1
ATOM 1271 O O . GLN A 1 163 ? 6.434 -0.942 3.410 1.00 90.44 163 GLN A O 1
ATOM 1276 N N . ALA A 1 164 ? 6.314 -2.986 4.328 1.00 91.06 164 ALA A N 1
ATOM 1277 C CA . ALA A 1 164 ? 6.354 -3.730 3.074 1.00 91.06 164 ALA A CA 1
ATOM 1278 C C . ALA A 1 164 ? 5.403 -4.942 3.125 1.00 91.06 164 ALA A C 1
ATOM 1280 O O . ALA A 1 164 ? 5.848 -6.058 3.411 1.00 91.06 164 ALA A O 1
ATOM 1281 N N . PRO A 1 165 ? 4.105 -4.761 2.807 1.00 90.88 165 PRO A N 1
ATOM 1282 C CA . PRO A 1 165 ? 3.102 -5.828 2.871 1.00 90.88 165 PRO A CA 1
ATOM 1283 C C . PRO A 1 165 ? 3.457 -7.088 2.080 1.00 90.88 165 PRO A C 1
ATOM 1285 O O . PRO A 1 165 ? 3.123 -8.185 2.506 1.00 90.88 165 PRO A O 1
ATOM 1288 N N . THR A 1 166 ? 4.200 -6.968 0.978 1.00 92.69 166 THR A N 1
ATOM 1289 C CA . THR A 1 166 ? 4.695 -8.127 0.220 1.00 92.69 166 THR A CA 1
ATOM 1290 C C . THR A 1 166 ? 5.535 -9.082 1.079 1.00 92.69 166 THR A C 1
ATOM 1292 O O . THR A 1 166 ? 5.443 -10.295 0.914 1.00 92.69 166 THR A O 1
ATOM 1295 N N . LEU A 1 167 ? 6.320 -8.576 2.040 1.00 94.31 167 LEU A N 1
ATOM 1296 C CA . LEU A 1 167 ? 7.077 -9.436 2.961 1.00 94.31 167 LEU A CA 1
ATOM 1297 C C . LEU A 1 167 ? 6.151 -10.194 3.915 1.00 94.31 167 LEU A C 1
ATOM 1299 O O . LEU A 1 167 ? 6.401 -11.353 4.239 1.00 94.31 167 LEU A O 1
ATOM 1303 N N . MET A 1 168 ? 5.070 -9.543 4.336 1.00 94.25 168 MET A N 1
ATOM 1304 C CA . MET A 1 168 ? 4.039 -10.148 5.170 1.00 94.25 168 MET A CA 1
ATOM 1305 C C . MET A 1 168 ? 3.238 -11.199 4.402 1.00 94.25 168 MET A C 1
ATOM 1307 O O . MET A 1 168 ? 2.949 -12.248 4.963 1.00 94.25 168 MET A O 1
ATOM 1311 N N . HIS A 1 169 ? 2.963 -10.987 3.112 1.00 95.62 169 HIS A N 1
ATOM 1312 C CA . HIS A 1 169 ? 2.382 -12.015 2.246 1.00 95.62 169 HIS A CA 1
ATOM 1313 C C . HIS A 1 169 ? 3.256 -13.269 2.199 1.00 95.62 169 HIS A C 1
ATOM 1315 O O . HIS A 1 169 ? 2.761 -14.362 2.468 1.00 95.62 169 HIS A O 1
ATOM 1321 N N . TRP A 1 170 ? 4.560 -13.117 1.941 1.00 95.62 170 TRP A N 1
ATOM 1322 C CA . TRP A 1 170 ? 5.486 -14.253 1.906 1.00 95.62 170 TRP A CA 1
ATOM 1323 C C . TRP A 1 170 ? 5.531 -15.010 3.235 1.00 95.62 170 TRP A C 1
ATOM 1325 O O . TRP A 1 170 ? 5.509 -16.240 3.240 1.00 95.62 170 TRP A O 1
ATOM 1335 N N . ASP A 1 171 ? 5.560 -14.293 4.360 1.00 95.69 171 ASP A N 1
ATOM 1336 C CA . ASP A 1 171 ? 5.548 -14.903 5.692 1.00 95.69 171 ASP A CA 1
ATOM 1337 C C . ASP A 1 171 ? 4.223 -15.629 5.989 1.00 95.69 171 ASP A C 1
ATOM 1339 O O . ASP A 1 171 ? 4.235 -16.776 6.438 1.00 95.69 171 ASP A O 1
ATOM 1343 N N . MET A 1 172 ? 3.077 -15.019 5.672 1.00 95.31 172 MET A N 1
ATOM 1344 C CA . MET A 1 172 ? 1.762 -15.653 5.824 1.00 95.31 172 MET A CA 1
ATOM 1345 C C . MET A 1 172 ? 1.642 -16.927 4.982 1.00 95.31 172 MET A C 1
ATOM 1347 O O . MET A 1 172 ? 1.153 -17.947 5.469 1.00 95.31 172 MET A O 1
ATOM 1351 N N . GLN A 1 173 ? 2.127 -16.902 3.740 1.00 96.44 173 GLN A N 1
ATOM 1352 C CA . GLN A 1 173 ? 2.146 -18.083 2.880 1.00 96.44 173 GLN A CA 1
ATOM 1353 C C . GLN A 1 173 ? 3.075 -19.174 3.411 1.00 96.44 173 GLN A C 1
ATOM 1355 O O . GLN A 1 173 ? 2.709 -20.349 3.388 1.00 96.44 173 GLN A O 1
ATOM 1360 N N . ALA A 1 174 ? 4.248 -18.807 3.934 1.00 96.25 174 ALA A N 1
ATOM 1361 C CA . ALA A 1 174 ? 5.161 -19.755 4.570 1.00 96.25 174 ALA A CA 1
ATOM 1362 C C . ALA A 1 174 ? 4.538 -20.421 5.812 1.00 96.25 174 ALA A C 1
ATOM 1364 O O . ALA A 1 174 ? 4.840 -21.577 6.104 1.00 96.25 174 ALA A O 1
ATOM 1365 N N . LYS A 1 175 ? 3.622 -19.728 6.499 1.00 96.31 175 LYS A N 1
ATOM 1366 C CA . LYS A 1 175 ? 2.794 -20.258 7.599 1.00 96.31 175 LYS A CA 1
ATOM 1367 C C . LYS A 1 175 ? 1.565 -21.054 7.130 1.00 96.31 175 LYS A C 1
ATOM 1369 O O . LYS A 1 175 ? 0.802 -21.541 7.957 1.00 96.31 175 LYS A O 1
ATOM 1374 N N . GLY A 1 176 ? 1.371 -21.217 5.819 1.00 96.62 176 GLY A N 1
ATOM 1375 C CA . GLY A 1 176 ? 0.276 -21.996 5.234 1.00 96.62 176 GLY A CA 1
ATOM 1376 C C . GLY A 1 176 ? -1.025 -21.219 5.022 1.00 96.62 176 GLY A C 1
ATOM 1377 O O . GLY A 1 176 ? -2.037 -21.817 4.651 1.00 96.62 176 GLY A O 1
ATOM 1378 N N . HIS A 1 177 ? -1.024 -19.901 5.224 1.00 97.31 177 HIS A N 1
ATOM 1379 C CA . HIS A 1 177 ? -2.186 -19.077 4.921 1.00 97.31 177 HIS A CA 1
ATOM 1380 C C . HIS A 1 177 ? -2.301 -18.782 3.423 1.00 97.31 177 HIS A C 1
ATOM 1382 O O . HIS A 1 177 ? -1.323 -18.752 2.678 1.00 97.31 177 HIS A O 1
ATOM 1388 N N . GLN A 1 178 ? -3.530 -18.526 2.984 1.00 97.19 178 GLN A N 1
ATOM 1389 C CA . GLN A 1 178 ? -3.843 -18.202 1.597 1.00 97.19 178 GLN A CA 1
ATOM 1390 C C . GLN A 1 178 ? -4.307 -16.754 1.467 1.00 97.19 178 GLN A C 1
ATOM 1392 O O . GLN A 1 178 ? -5.015 -16.245 2.338 1.00 97.19 178 GLN A O 1
ATOM 1397 N N . LEU A 1 179 ? -3.952 -16.127 0.349 1.00 96.50 179 LEU A N 1
ATOM 1398 C CA . LEU A 1 179 ? -4.440 -14.814 -0.065 1.00 96.50 179 LEU A CA 1
ATOM 1399 C C . LEU A 1 179 ? -5.375 -14.999 -1.258 1.00 96.50 179 LEU A C 1
ATOM 1401 O O . LEU A 1 179 ? -5.200 -15.937 -2.041 1.00 96.50 179 LEU A O 1
ATOM 1405 N N . TYR A 1 180 ? -6.355 -14.116 -1.412 1.00 96.44 180 TYR A N 1
ATOM 1406 C CA . TYR A 1 180 ? -7.338 -14.225 -2.485 1.00 96.44 180 TYR A CA 1
ATOM 1407 C C . TYR A 1 180 ? -7.555 -12.888 -3.189 1.00 96.44 180 TYR A C 1
ATOM 1409 O O . TYR A 1 180 ? -7.688 -11.848 -2.550 1.00 96.44 180 TYR A O 1
ATOM 1417 N N . LEU A 1 181 ? -7.611 -12.914 -4.516 1.00 95.81 181 LEU A N 1
ATOM 1418 C CA . LEU A 1 181 ? -7.982 -11.760 -5.325 1.00 95.81 181 LEU A CA 1
ATOM 1419 C C . LEU A 1 181 ? -9.474 -11.832 -5.662 1.00 95.81 181 LEU A C 1
ATOM 1421 O O . LEU A 1 181 ? -9.904 -12.767 -6.340 1.00 95.81 181 LEU A O 1
ATOM 1425 N N . GLU A 1 182 ? -10.244 -10.836 -5.228 1.00 94.69 182 GLU A N 1
ATOM 1426 C CA . GLU A 1 182 ? -11.679 -10.712 -5.490 1.00 94.69 182 GLU A CA 1
ATOM 1427 C C . GLU A 1 182 ? -11.937 -9.694 -6.620 1.00 94.69 182 GLU A C 1
ATOM 1429 O O . GLU A 1 182 ? -11.915 -8.486 -6.386 1.00 94.69 182 GLU A O 1
ATOM 1434 N N . PRO A 1 183 ? -12.180 -10.137 -7.868 1.00 92.50 183 PRO A N 1
ATOM 1435 C CA . PRO A 1 183 ? -12.312 -9.252 -9.024 1.00 92.50 183 PRO A CA 1
ATOM 1436 C C . PRO A 1 183 ? -13.641 -8.480 -9.067 1.00 92.50 183 PRO A C 1
ATOM 1438 O O . PRO A 1 183 ? -13.791 -7.562 -9.891 1.00 92.50 183 PRO A O 1
ATOM 1441 N N . ALA A 1 184 ? -14.621 -8.858 -8.236 1.00 90.62 184 ALA A N 1
ATOM 1442 C CA . ALA A 1 184 ? -15.861 -8.108 -8.071 1.00 90.62 184 ALA A CA 1
ATOM 1443 C C . ALA A 1 184 ? -15.676 -6.878 -7.170 1.00 90.62 184 ALA A C 1
ATOM 1445 O O . ALA A 1 184 ? -16.298 -5.847 -7.445 1.00 90.62 184 ALA A O 1
ATOM 1446 N N . ALA A 1 185 ? -14.796 -6.962 -6.164 1.00 88.88 185 ALA A N 1
ATOM 1447 C CA . ALA A 1 185 ? -14.345 -5.818 -5.380 1.00 88.88 185 ALA A CA 1
ATOM 1448 C C . ALA A 1 185 ? -13.408 -4.960 -6.237 1.00 88.88 185 ALA A C 1
ATOM 1450 O O . ALA A 1 185 ? -12.545 -5.478 -6.952 1.00 88.88 185 ALA A O 1
ATOM 1451 N N . LYS A 1 186 ? -13.623 -3.642 -6.236 1.00 87.31 186 LYS A N 1
ATOM 1452 C CA . LYS A 1 186 ? -12.928 -2.730 -7.147 1.00 87.31 186 LYS A CA 1
ATOM 1453 C C . LYS A 1 186 ? -12.499 -1.467 -6.436 1.00 87.31 186 LYS A C 1
ATOM 1455 O O . LYS A 1 186 ? -13.300 -0.850 -5.743 1.00 87.31 186 LYS A O 1
ATOM 1460 N N . VAL A 1 187 ? -11.279 -1.043 -6.736 1.00 88.25 187 VAL A N 1
ATOM 1461 C CA . VAL A 1 187 ? -10.760 0.268 -6.356 1.00 88.25 187 VAL A CA 1
ATOM 1462 C C . VAL A 1 187 ? -10.505 1.087 -7.621 1.00 88.25 187 VAL A C 1
ATOM 1464 O O . VAL A 1 187 ? -9.897 0.617 -8.591 1.00 88.25 187 VAL A O 1
ATOM 1467 N N . HIS A 1 188 ? -11.008 2.320 -7.618 1.00 89.75 188 HIS A N 1
ATOM 1468 C CA . HIS A 1 188 ? -10.682 3.347 -8.604 1.00 89.75 188 HIS A CA 1
ATOM 1469 C C . HIS A 1 188 ? -9.510 4.166 -8.065 1.00 89.75 188 HIS A C 1
ATOM 1471 O O . HIS A 1 188 ? -9.712 5.180 -7.406 1.00 89.75 188 HIS A O 1
ATOM 1477 N N . HIS A 1 189 ? -8.286 3.704 -8.313 1.00 90.62 189 HIS A N 1
ATOM 1478 C CA . HIS A 1 189 ? -7.103 4.282 -7.681 1.00 90.62 189 HIS A CA 1
ATOM 1479 C C . HIS A 1 189 ? -6.713 5.600 -8.355 1.00 90.62 189 HIS A C 1
ATOM 1481 O O . HIS A 1 189 ? -6.496 5.639 -9.572 1.00 90.62 189 HIS A O 1
ATOM 1487 N N . VAL A 1 190 ? -6.624 6.676 -7.571 1.00 90.31 190 VAL A N 1
ATOM 1488 C CA . VAL A 1 190 ? -6.166 7.988 -8.041 1.00 90.31 190 VAL A CA 1
ATOM 1489 C C . VAL A 1 190 ? -4.642 8.030 -7.981 1.00 90.31 190 VAL A C 1
ATOM 1491 O O . VAL A 1 190 ? -4.042 8.012 -6.913 1.00 90.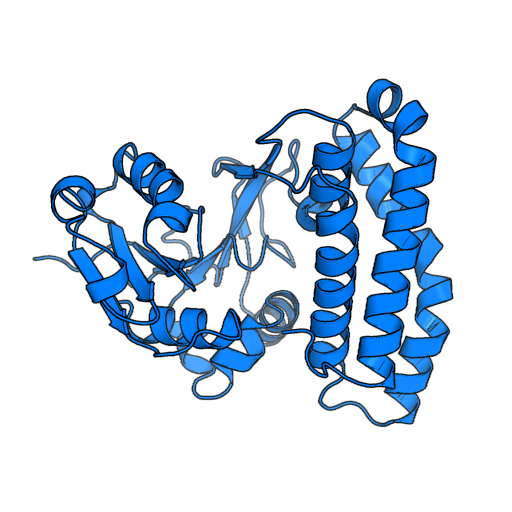31 190 VAL A O 1
ATOM 1494 N N . ASN A 1 191 ? -4.008 8.106 -9.146 1.00 91.94 191 ASN A N 1
ATOM 1495 C CA . ASN A 1 191 ? -2.562 7.991 -9.295 1.00 91.94 191 ASN A CA 1
ATOM 1496 C C . ASN A 1 191 ? -1.869 9.354 -9.355 1.00 91.94 191 ASN A C 1
ATOM 1498 O O . ASN A 1 191 ? -2.448 10.367 -9.774 1.00 91.94 191 ASN A O 1
ATOM 1502 N N . ILE A 1 192 ? -0.578 9.357 -9.025 1.00 89.00 192 ILE A N 1
ATOM 1503 C CA . ILE A 1 192 ? 0.283 10.531 -9.148 1.00 89.00 192 ILE A CA 1
ATOM 1504 C C . ILE A 1 192 ? 0.474 10.874 -10.630 1.00 89.00 192 ILE A C 1
ATOM 1506 O O . ILE A 1 192 ? 0.943 10.066 -11.424 1.00 89.00 192 ILE A O 1
ATOM 1510 N N . THR A 1 193 ? 0.149 12.110 -11.014 1.00 92.94 193 THR A N 1
ATOM 1511 C CA . THR A 1 193 ? 0.281 12.588 -12.406 1.00 92.94 193 THR A CA 1
ATOM 1512 C C . THR A 1 193 ? 1.427 13.572 -12.618 1.00 92.94 193 THR A C 1
ATOM 1514 O O . THR A 1 193 ? 1.778 13.874 -13.758 1.00 92.94 193 THR A O 1
ATOM 1517 N N . ARG A 1 194 ? 2.028 14.082 -11.537 1.00 94.31 194 ARG A N 1
ATOM 1518 C CA . ARG A 1 194 ? 3.117 15.065 -11.587 1.00 94.31 194 ARG A CA 1
ATOM 1519 C C . ARG A 1 194 ? 4.463 14.368 -11.438 1.00 94.31 194 ARG A C 1
ATOM 1521 O O . ARG A 1 194 ? 4.711 13.752 -10.408 1.00 94.31 194 ARG A O 1
ATOM 1528 N N . LEU A 1 195 ? 5.361 14.556 -12.408 1.00 93.00 195 LEU A N 1
ATOM 1529 C CA . LEU A 1 195 ? 6.726 14.005 -12.377 1.00 93.00 195 LEU A CA 1
ATOM 1530 C C . LEU A 1 195 ? 7.481 14.331 -11.079 1.00 93.00 195 LEU A C 1
ATOM 1532 O O . LEU A 1 195 ? 8.133 13.461 -10.512 1.00 93.00 195 LEU A O 1
ATOM 1536 N N . ALA A 1 196 ? 7.351 15.569 -10.594 1.00 94.94 196 ALA A N 1
ATOM 1537 C CA . ALA A 1 196 ? 8.019 16.035 -9.379 1.00 94.94 196 ALA A CA 1
ATOM 1538 C C . ALA A 1 196 ? 7.581 15.287 -8.107 1.00 94.94 196 ALA A C 1
ATOM 1540 O O . ALA A 1 196 ? 8.352 15.220 -7.158 1.00 94.94 196 ALA A O 1
ATOM 1541 N N . SER A 1 197 ? 6.370 14.725 -8.090 1.00 93.38 197 SER A N 1
ATOM 1542 C CA . SER A 1 197 ? 5.876 13.877 -6.997 1.00 93.38 197 SER A CA 1
ATOM 1543 C C . SER A 1 197 ? 6.139 12.399 -7.280 1.00 93.38 197 SER A C 1
ATOM 1545 O O . SER A 1 197 ? 6.496 11.656 -6.379 1.00 93.38 197 SER A O 1
ATOM 1547 N N . PHE A 1 198 ? 6.022 11.991 -8.545 1.00 93.88 198 PHE A N 1
ATOM 1548 C CA . PHE A 1 198 ? 6.193 10.613 -8.997 1.00 93.88 198 PHE A CA 1
ATOM 1549 C C . PHE A 1 198 ? 7.597 10.073 -8.699 1.00 93.88 198 PHE A C 1
ATOM 1551 O O . PHE A 1 198 ? 7.739 9.002 -8.118 1.00 93.88 198 PHE A O 1
ATOM 1558 N N . VAL A 1 199 ? 8.638 10.824 -9.077 1.00 96.00 199 VAL A N 1
ATOM 1559 C CA . VAL A 1 199 ? 10.035 10.389 -8.927 1.00 96.00 199 VAL A CA 1
ATOM 1560 C C . VAL A 1 199 ? 10.415 10.113 -7.466 1.00 96.00 199 VAL A C 1
ATOM 1562 O O . VAL A 1 199 ? 10.895 9.010 -7.205 1.00 96.00 199 VAL A O 1
ATOM 1565 N N . PRO A 1 200 ? 10.235 11.049 -6.509 1.00 95.56 200 PRO A N 1
ATOM 1566 C CA . PRO A 1 200 ? 10.583 10.773 -5.119 1.00 95.56 200 PRO A CA 1
ATOM 1567 C C . PRO A 1 200 ? 9.729 9.654 -4.517 1.00 95.56 200 PRO A C 1
ATOM 1569 O O . PRO A 1 200 ? 10.284 8.805 -3.830 1.00 95.56 200 PRO A O 1
ATOM 1572 N N . ASP A 1 201 ? 8.428 9.608 -4.809 1.00 92.38 201 ASP A N 1
ATOM 1573 C CA . ASP A 1 201 ? 7.517 8.586 -4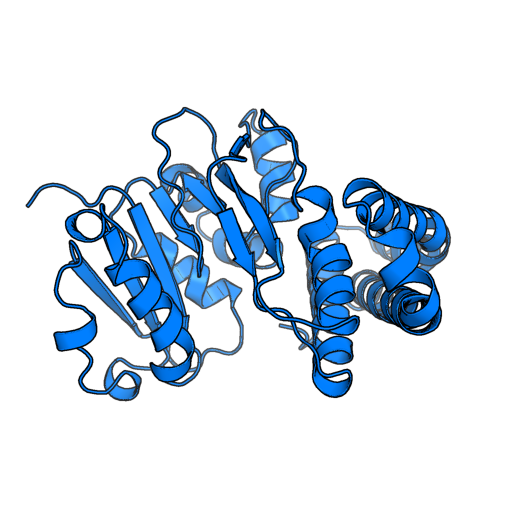.280 1.00 92.38 201 ASP A CA 1
ATOM 1574 C C . ASP A 1 201 ? 7.970 7.160 -4.645 1.00 92.38 201 ASP A C 1
ATOM 1576 O O . ASP A 1 201 ? 8.242 6.342 -3.765 1.00 92.38 201 ASP A O 1
ATOM 1580 N N . HIS A 1 202 ? 8.209 6.896 -5.933 1.00 94.38 202 HIS A N 1
ATOM 1581 C CA . HIS A 1 202 ? 8.622 5.565 -6.392 1.00 94.38 202 HIS A CA 1
ATOM 1582 C C . HIS A 1 202 ? 10.062 5.233 -5.984 1.00 94.38 202 HIS A C 1
ATOM 1584 O O . HIS A 1 202 ? 10.376 4.080 -5.687 1.00 94.38 202 HIS A O 1
ATOM 1590 N N . PHE A 1 203 ? 10.952 6.232 -5.940 1.00 96.69 203 PHE A N 1
ATOM 1591 C CA . PHE A 1 203 ? 12.317 6.043 -5.452 1.00 96.69 203 PHE A CA 1
ATOM 1592 C C . PHE A 1 203 ? 12.335 5.610 -3.981 1.00 96.69 203 PHE A C 1
ATOM 1594 O O . PHE A 1 203 ? 13.004 4.634 -3.624 1.00 96.69 203 PHE A O 1
ATOM 1601 N N . TYR A 1 204 ? 11.615 6.336 -3.121 1.00 95.31 204 TYR A N 1
ATOM 1602 C CA . TYR A 1 204 ? 11.575 6.049 -1.692 1.00 95.31 204 TYR A CA 1
ATOM 1603 C C . TYR A 1 204 ? 10.808 4.763 -1.400 1.00 95.31 204 TYR A C 1
ATOM 1605 O O . TYR A 1 204 ? 11.311 3.952 -0.624 1.00 95.31 204 TYR A O 1
ATOM 1613 N N . GLY A 1 205 ? 9.692 4.503 -2.087 1.00 93.50 205 GLY A N 1
ATOM 1614 C CA . GLY A 1 205 ? 8.963 3.237 -1.981 1.00 93.50 205 GLY A CA 1
ATOM 1615 C C . GLY A 1 205 ? 9.844 2.025 -2.304 1.00 93.50 205 GLY A C 1
ATOM 1616 O O . GLY A 1 205 ? 9.959 1.100 -1.494 1.00 93.50 205 GLY A O 1
ATOM 1617 N N . ALA A 1 206 ? 10.564 2.065 -3.430 1.00 95.25 206 ALA A N 1
ATOM 1618 C CA . ALA A 1 206 ? 11.507 1.013 -3.815 1.00 95.25 206 ALA A CA 1
ATOM 1619 C C . ALA A 1 206 ? 12.643 0.834 -2.789 1.00 95.25 206 ALA A C 1
ATOM 1621 O O . ALA A 1 206 ? 13.029 -0.290 -2.450 1.00 95.25 206 ALA A O 1
ATOM 1622 N N . ARG A 1 207 ? 13.158 1.943 -2.240 1.00 96.50 207 ARG A N 1
ATOM 1623 C CA . ARG A 1 207 ? 14.191 1.924 -1.195 1.00 96.50 207 ARG A CA 1
ATOM 1624 C C . ARG A 1 207 ? 13.693 1.307 0.111 1.00 96.50 207 ARG A C 1
ATOM 1626 O O . ARG A 1 207 ? 14.414 0.495 0.695 1.00 96.50 207 ARG A O 1
ATOM 1633 N N . VAL A 1 208 ? 12.498 1.685 0.566 1.00 94.62 208 VAL A N 1
ATOM 1634 C CA . VAL A 1 208 ? 11.852 1.145 1.773 1.00 94.62 208 VAL A CA 1
ATOM 1635 C C . VAL A 1 208 ? 11.661 -0.361 1.624 1.00 94.62 208 VAL A C 1
ATOM 1637 O O . VAL A 1 208 ? 12.100 -1.112 2.496 1.00 94.62 208 VAL A O 1
ATOM 1640 N N . PHE A 1 209 ? 11.116 -0.815 0.491 1.00 94.81 209 PHE A N 1
ATOM 1641 C CA . PHE A 1 209 ? 10.928 -2.239 0.214 1.00 94.81 209 PHE A CA 1
ATOM 1642 C C . PHE A 1 209 ? 12.246 -3.026 0.259 1.00 94.81 209 PHE A C 1
ATOM 1644 O O . PHE A 1 209 ? 12.359 -4.008 0.998 1.00 94.81 209 PHE A O 1
ATOM 1651 N N . ALA A 1 210 ? 13.264 -2.591 -0.490 1.00 96.12 210 ALA A N 1
ATOM 1652 C CA . ALA A 1 210 ? 14.545 -3.293 -0.546 1.00 96.12 210 ALA A CA 1
ATOM 1653 C C . ALA A 1 210 ? 15.256 -3.323 0.816 1.00 96.12 210 ALA A C 1
ATOM 1655 O O . ALA A 1 210 ? 15.814 -4.352 1.206 1.00 96.12 210 ALA A O 1
ATOM 1656 N N . ALA A 1 211 ? 15.195 -2.221 1.570 1.00 95.19 211 ALA A N 1
ATOM 1657 C CA . ALA A 1 211 ? 15.752 -2.155 2.916 1.00 95.19 211 ALA A CA 1
ATOM 1658 C C . ALA A 1 211 ? 15.026 -3.093 3.892 1.00 95.19 211 ALA A C 1
ATOM 1660 O O . ALA A 1 211 ? 15.686 -3.809 4.647 1.00 95.19 211 ALA A O 1
ATOM 1661 N N . ALA A 1 212 ? 13.690 -3.130 3.851 1.00 93.56 212 ALA A N 1
ATOM 1662 C CA . ALA A 1 212 ? 12.890 -4.032 4.678 1.00 93.56 212 ALA A CA 1
ATOM 1663 C C . ALA A 1 212 ? 13.186 -5.503 4.341 1.00 93.56 212 ALA A C 1
ATOM 1665 O O . ALA A 1 212 ? 13.420 -6.317 5.236 1.00 93.56 212 ALA A O 1
ATOM 1666 N N . ARG A 1 213 ? 13.270 -5.836 3.046 1.00 94.69 213 ARG A N 1
ATOM 1667 C CA . ARG A 1 213 ? 13.568 -7.196 2.572 1.00 94.69 213 ARG A CA 1
ATOM 1668 C C . ARG A 1 213 ? 14.942 -7.687 3.026 1.00 94.69 213 ARG A C 1
ATOM 1670 O O . ARG A 1 213 ? 15.102 -8.865 3.336 1.00 94.69 213 ARG A O 1
ATOM 1677 N N . ALA A 1 214 ? 15.925 -6.793 3.050 1.00 95.19 214 ALA A N 1
ATOM 1678 C CA . ALA A 1 214 ? 17.314 -7.125 3.337 1.00 95.19 214 ALA A CA 1
ATOM 1679 C C . ALA A 1 214 ? 17.747 -6.874 4.786 1.00 95.19 214 ALA A C 1
ATOM 1681 O O . ALA A 1 214 ? 18.936 -6.996 5.090 1.00 95.19 214 ALA A O 1
ATOM 1682 N N . GLN A 1 215 ? 16.808 -6.558 5.683 1.00 90.56 215 GLN A N 1
ATOM 1683 C CA . GLN A 1 215 ? 17.104 -6.193 7.071 1.00 90.56 215 GLN A CA 1
ATOM 1684 C C . GLN A 1 215 ? 17.996 -7.222 7.787 1.00 90.56 215 GLN A C 1
ATOM 1686 O O . GLN A 1 215 ? 18.921 -6.842 8.499 1.00 90.56 215 GLN A O 1
ATOM 1691 N N . ASN A 1 216 ? 17.740 -8.514 7.565 1.00 91.06 216 ASN A N 1
ATOM 1692 C CA . ASN A 1 216 ? 18.451 -9.614 8.227 1.00 91.06 216 ASN A CA 1
ATOM 1693 C C . ASN A 1 216 ? 19.499 -10.286 7.324 1.00 91.06 216 ASN A C 1
ATOM 1695 O O . ASN A 1 216 ? 19.967 -11.382 7.628 1.00 91.06 216 ASN A O 1
ATOM 1699 N N . TRP A 1 217 ? 19.834 -9.686 6.178 1.00 95.88 217 TRP A N 1
ATOM 1700 C CA . TRP A 1 217 ? 20.756 -10.294 5.221 1.00 95.88 217 TRP A CA 1
ATOM 1701 C C . TRP A 1 217 ? 22.221 -9.996 5.560 1.00 95.88 217 TRP A C 1
ATOM 1703 O O . TRP A 1 217 ? 22.556 -8.862 5.921 1.00 95.88 217 TRP A O 1
ATOM 1713 N N . PRO A 1 218 ? 23.133 -10.962 5.347 1.00 96.50 218 PRO A N 1
ATOM 1714 C CA . PRO A 1 218 ? 24.565 -10.696 5.350 1.00 96.50 218 PRO A CA 1
ATOM 1715 C C . PRO A 1 218 ? 24.947 -9.641 4.304 1.00 96.50 218 PRO A C 1
ATOM 1717 O O . PRO A 1 218 ? 24.344 -9.548 3.232 1.00 96.50 218 PRO A O 1
ATOM 1720 N N . PHE A 1 219 ? 26.017 -8.889 4.573 1.00 94.94 219 PHE A N 1
ATOM 1721 C CA . PHE A 1 219 ? 26.491 -7.819 3.687 1.00 94.94 219 PHE A CA 1
ATOM 1722 C C . PHE A 1 219 ? 26.738 -8.283 2.240 1.00 94.94 219 PHE A C 1
ATOM 1724 O O . PHE A 1 219 ? 26.362 -7.591 1.297 1.00 94.94 219 PHE A O 1
ATOM 1731 N N . ALA A 1 220 ? 27.299 -9.481 2.051 1.00 95.94 220 ALA A N 1
ATOM 1732 C CA . ALA A 1 220 ? 27.549 -10.034 0.720 1.00 95.94 220 ALA A CA 1
ATOM 1733 C C . ALA A 1 220 ? 26.256 -10.226 -0.090 1.00 95.94 220 ALA A C 1
ATOM 1735 O O . ALA A 1 220 ? 26.208 -9.891 -1.271 1.00 95.94 220 ALA A O 1
ATOM 1736 N N . GLN A 1 221 ? 25.185 -10.704 0.552 1.00 96.50 221 GLN A N 1
ATOM 1737 C CA . GLN A 1 221 ? 23.884 -10.862 -0.093 1.00 96.50 221 GLN A CA 1
ATOM 1738 C C . GLN A 1 221 ? 23.282 -9.497 -0.449 1.00 96.50 221 GLN A C 1
ATOM 1740 O O . GLN A 1 221 ? 22.756 -9.323 -1.545 1.00 96.50 221 GLN A O 1
ATOM 1745 N N . ARG A 1 222 ? 23.418 -8.500 0.432 1.00 96.50 222 ARG A N 1
ATOM 1746 C CA . ARG A 1 222 ? 22.993 -7.120 0.152 1.00 96.50 222 ARG A CA 1
ATOM 1747 C C . ARG A 1 222 ? 23.702 -6.544 -1.072 1.00 96.50 222 ARG A C 1
ATOM 1749 O O . ARG A 1 222 ? 23.040 -5.993 -1.946 1.00 96.50 222 ARG A O 1
ATOM 1756 N N . LEU A 1 223 ? 25.021 -6.720 -1.167 1.00 94.44 223 LEU A N 1
ATOM 1757 C CA . LEU A 1 223 ? 25.809 -6.252 -2.309 1.00 94.44 223 LEU A CA 1
ATOM 1758 C C . LEU A 1 223 ? 25.446 -6.994 -3.601 1.00 94.44 223 LEU A C 1
ATOM 1760 O O . LEU A 1 223 ? 25.333 -6.365 -4.652 1.00 94.44 223 LEU A O 1
ATOM 1764 N N . PHE A 1 224 ? 25.208 -8.307 -3.519 1.00 95.31 224 PHE A N 1
ATOM 1765 C CA . PHE A 1 224 ? 24.756 -9.107 -4.656 1.00 95.31 224 PHE A CA 1
ATOM 1766 C C . PHE A 1 224 ? 23.440 -8.577 -5.232 1.00 95.31 224 PHE A C 1
ATOM 1768 O O . PHE A 1 224 ? 23.355 -8.368 -6.437 1.00 95.31 224 PHE A O 1
ATOM 1775 N N . TYR A 1 225 ? 22.435 -8.301 -4.395 1.00 94.94 225 TYR A N 1
ATOM 1776 C CA . TYR A 1 225 ? 21.162 -7.747 -4.870 1.00 94.94 225 TYR A CA 1
ATOM 1777 C C . TYR A 1 225 ? 21.283 -6.279 -5.298 1.00 94.94 225 TYR A C 1
ATOM 1779 O O . TYR A 1 225 ? 20.684 -5.896 -6.301 1.00 94.94 225 TYR A O 1
ATOM 1787 N N . ALA A 1 226 ? 22.104 -5.473 -4.615 1.00 95.12 226 ALA A N 1
ATOM 1788 C CA . ALA A 1 226 ? 22.361 -4.090 -5.011 1.00 95.12 226 ALA A CA 1
ATOM 1789 C C . ALA A 1 226 ? 23.017 -3.992 -6.401 1.00 95.12 226 ALA A C 1
ATOM 1791 O O . ALA A 1 226 ? 22.617 -3.157 -7.200 1.00 95.12 226 ALA A O 1
ATOM 1792 N N . GLY A 1 227 ? 23.992 -4.846 -6.731 1.00 92.12 227 GLY A N 1
ATOM 1793 C CA . GLY A 1 227 ? 24.578 -4.887 -8.080 1.00 92.12 227 GLY A CA 1
ATOM 1794 C C . GLY A 1 227 ? 23.713 -5.648 -9.090 1.00 92.12 227 GLY A C 1
ATOM 1795 O O . GLY A 1 227 ? 23.620 -5.274 -10.258 1.00 92.12 227 GLY A O 1
ATOM 1796 N N . GLY A 1 228 ? 23.052 -6.709 -8.627 1.00 90.81 228 GLY A N 1
ATOM 1797 C CA . GLY A 1 228 ? 22.267 -7.631 -9.440 1.00 90.81 228 GLY A CA 1
ATOM 1798 C C . GLY A 1 228 ? 20.967 -7.041 -9.985 1.00 90.81 228 GLY A C 1
ATOM 1799 O O . GLY A 1 228 ? 20.475 -7.511 -11.011 1.00 90.81 228 GLY A O 1
ATOM 1800 N N . ASN A 1 229 ? 20.417 -6.002 -9.345 1.00 88.06 229 ASN A N 1
ATOM 1801 C CA . ASN A 1 229 ? 19.111 -5.460 -9.724 1.00 88.06 229 ASN A CA 1
ATOM 1802 C C . ASN A 1 229 ? 19.074 -4.898 -11.156 1.00 88.06 229 ASN A C 1
ATOM 1804 O O . ASN A 1 229 ? 18.045 -4.970 -11.826 1.00 88.06 229 ASN A O 1
ATOM 1808 N N . LEU A 1 230 ? 20.216 -4.434 -11.677 1.00 88.06 230 LEU A N 1
ATOM 1809 C CA . LEU A 1 230 ? 20.347 -3.994 -13.072 1.00 88.06 230 LEU A CA 1
ATOM 1810 C C . LEU A 1 230 ? 19.985 -5.106 -14.072 1.00 88.06 230 LEU A C 1
ATOM 1812 O O . LEU A 1 230 ? 19.412 -4.836 -15.126 1.00 88.06 230 LEU A O 1
ATOM 1816 N N . PHE A 1 231 ? 20.252 -6.369 -13.730 1.00 90.25 231 PHE A N 1
ATOM 1817 C CA . PHE A 1 231 ? 19.909 -7.518 -14.574 1.00 90.25 231 PHE A CA 1
ATOM 1818 C C . PHE A 1 231 ? 18.432 -7.918 -14.471 1.00 90.25 231 PHE A C 1
ATOM 1820 O O . PHE A 1 231 ? 17.935 -8.642 -15.334 1.00 90.25 231 PHE A O 1
ATOM 1827 N N . LEU A 1 232 ? 17.712 -7.444 -13.448 1.00 88.44 232 LEU A N 1
ATOM 1828 C CA . LEU A 1 232 ? 16.270 -7.662 -13.299 1.00 88.44 232 LEU A CA 1
ATOM 1829 C C . LEU A 1 232 ? 15.443 -6.631 -14.078 1.00 88.44 232 LEU A C 1
ATOM 1831 O O . LEU A 1 232 ? 14.282 -6.904 -14.391 1.00 88.44 232 LEU A O 1
ATOM 1835 N N . MET A 1 233 ? 16.044 -5.504 -14.480 1.00 91.94 233 MET A N 1
ATOM 1836 C CA . MET A 1 233 ? 15.380 -4.440 -15.244 1.00 91.94 233 MET A CA 1
ATOM 1837 C C . MET A 1 233 ? 14.619 -4.954 -16.482 1.00 91.94 233 MET A C 1
ATOM 1839 O O . MET A 1 233 ? 13.445 -4.605 -16.623 1.00 91.94 233 MET A O 1
ATOM 1843 N N . PRO A 1 234 ? 15.180 -5.825 -17.353 1.00 93.50 234 PRO A N 1
ATOM 1844 C CA . PRO A 1 234 ? 14.447 -6.329 -18.517 1.00 93.50 234 PRO A CA 1
ATOM 1845 C C . PRO A 1 234 ? 13.216 -7.159 -18.138 1.00 93.50 234 PRO A C 1
ATOM 1847 O O . PRO A 1 234 ? 12.198 -7.104 -18.829 1.00 93.50 234 PRO A O 1
ATOM 1850 N N . ARG A 1 235 ? 13.284 -7.914 -17.032 1.00 93.75 235 ARG A N 1
ATOM 1851 C CA . ARG A 1 235 ? 12.151 -8.700 -16.525 1.00 93.75 235 ARG A CA 1
ATOM 1852 C C . ARG A 1 235 ? 11.047 -7.780 -16.008 1.00 93.75 235 ARG A C 1
ATOM 1854 O O . ARG A 1 235 ? 9.895 -7.982 -16.389 1.00 93.75 235 ARG A O 1
ATOM 1861 N N . THR A 1 236 ? 11.389 -6.788 -15.186 1.00 92.94 236 THR A N 1
ATOM 1862 C CA . THR A 1 236 ? 10.433 -5.800 -14.654 1.00 92.94 236 THR A CA 1
ATOM 1863 C C . THR A 1 236 ? 9.761 -5.033 -15.788 1.00 92.94 236 THR A C 1
ATOM 1865 O O . THR A 1 236 ? 8.535 -4.993 -15.876 1.00 92.94 236 THR A O 1
ATOM 1868 N N . PHE A 1 237 ? 10.559 -4.530 -16.730 1.00 94.56 237 PHE A N 1
ATOM 18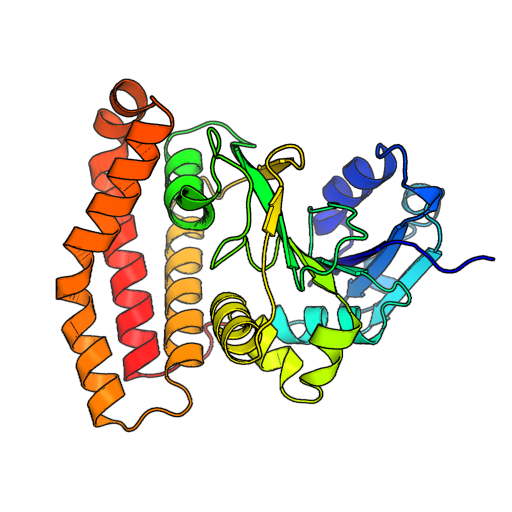69 C CA . PHE A 1 237 ? 10.064 -3.795 -17.887 1.00 94.56 237 PHE A CA 1
ATOM 1870 C C . PHE A 1 237 ? 9.137 -4.643 -18.768 1.00 94.56 237 PHE A C 1
ATOM 1872 O O . PHE A 1 237 ? 8.054 -4.199 -19.148 1.00 94.56 237 PHE A O 1
ATOM 1879 N N . ARG A 1 238 ? 9.509 -5.903 -19.037 1.00 95.25 238 ARG A N 1
ATOM 1880 C CA . ARG A 1 238 ? 8.648 -6.855 -19.756 1.00 95.25 238 ARG A CA 1
ATOM 1881 C C . ARG A 1 238 ? 7.339 -7.120 -19.008 1.00 95.25 238 ARG A C 1
ATOM 1883 O O . ARG A 1 238 ? 6.307 -7.266 -19.658 1.00 95.25 238 ARG A O 1
ATOM 1890 N N . GLY A 1 239 ? 7.371 -7.174 -17.676 1.00 95.06 239 GLY A N 1
ATOM 1891 C CA . GLY A 1 239 ? 6.177 -7.288 -16.838 1.00 95.06 239 GLY A CA 1
ATOM 1892 C C . GLY A 1 239 ? 5.213 -6.122 -17.057 1.00 95.06 239 GLY A C 1
ATOM 1893 O O . GLY A 1 239 ? 4.048 -6.346 -17.379 1.00 95.06 239 GLY A O 1
ATOM 1894 N N . TRP A 1 240 ? 5.715 -4.885 -16.994 1.00 95.62 240 TRP A N 1
ATOM 1895 C CA . TRP A 1 240 ? 4.911 -3.681 -17.236 1.00 95.62 240 TRP A CA 1
ATOM 1896 C C . TRP A 1 240 ? 4.324 -3.635 -18.649 1.00 95.62 240 TRP A C 1
ATOM 1898 O O . TRP A 1 240 ? 3.134 -3.367 -18.807 1.00 95.62 240 TRP A O 1
ATOM 1908 N N . LEU A 1 241 ? 5.111 -3.973 -19.676 1.00 95.62 241 LEU A N 1
ATOM 1909 C CA . LEU A 1 241 ? 4.599 -4.086 -21.047 1.00 95.62 241 LEU A CA 1
ATOM 1910 C C . LEU A 1 241 ? 3.515 -5.165 -21.165 1.00 95.62 241 LEU A C 1
ATOM 1912 O O . LEU A 1 241 ? 2.500 -4.949 -21.824 1.00 95.62 241 LEU A O 1
ATOM 1916 N N . GLY A 1 242 ? 3.700 -6.306 -20.497 1.00 95.88 242 GLY A N 1
ATOM 1917 C CA . GLY A 1 242 ? 2.699 -7.369 -20.433 1.00 95.88 242 GLY A CA 1
ATOM 1918 C C . GLY A 1 242 ? 1.399 -6.907 -19.774 1.00 95.88 242 GLY A C 1
ATOM 1919 O O . GLY A 1 242 ? 0.319 -7.250 -20.250 1.00 95.88 242 GLY A O 1
ATOM 1920 N N . HIS A 1 243 ? 1.479 -6.086 -18.725 1.00 95.88 243 HIS A N 1
ATOM 1921 C CA . HIS A 1 243 ? 0.302 -5.478 -18.106 1.00 95.88 243 HIS A CA 1
ATOM 1922 C C . HIS A 1 243 ? -0.402 -4.494 -19.047 1.00 95.88 243 HIS A C 1
ATOM 1924 O O . HIS A 1 243 ? -1.621 -4.574 -19.165 1.00 95.88 243 HIS A O 1
ATOM 1930 N N . ILE A 1 244 ? 0.340 -3.636 -19.761 1.00 95.62 244 ILE A N 1
ATOM 1931 C CA . ILE A 1 244 ? -0.221 -2.700 -20.756 1.00 95.62 244 ILE A CA 1
ATOM 1932 C C . ILE A 1 244 ? -0.930 -3.451 -21.890 1.00 95.62 244 ILE A C 1
ATOM 1934 O O . ILE A 1 244 ? -2.038 -3.085 -22.275 1.00 95.62 244 ILE A O 1
ATOM 1938 N N . HIS A 1 245 ? -0.320 -4.522 -22.395 1.00 95.56 245 HIS A N 1
ATOM 1939 C CA . HIS A 1 245 ? -0.931 -5.351 -23.431 1.00 95.56 245 HIS A CA 1
ATOM 1940 C C . HIS A 1 245 ? -2.180 -6.080 -22.916 1.00 95.56 245 HIS A C 1
ATOM 1942 O O . HIS A 1 245 ? -3.205 -6.120 -23.587 1.00 95.56 245 HIS A O 1
ATOM 1948 N N . ARG A 1 246 ? -2.143 -6.608 -21.684 1.00 95.38 246 ARG A N 1
ATOM 1949 C CA . ARG A 1 246 ? -3.293 -7.294 -21.072 1.00 95.38 246 ARG A CA 1
ATOM 1950 C C . ARG A 1 246 ? -4.529 -6.399 -20.960 1.00 95.38 246 ARG A C 1
ATOM 1952 O O . ARG A 1 246 ? -5.646 -6.901 -21.053 1.00 95.38 246 ARG A O 1
ATOM 1959 N N . ILE A 1 247 ? -4.337 -5.102 -20.729 1.00 94.38 247 ILE A N 1
ATOM 1960 C CA . ILE A 1 247 ? -5.437 -4.134 -20.640 1.00 94.38 247 ILE A CA 1
ATOM 1961 C C . ILE A 1 247 ? -5.843 -3.544 -21.999 1.00 94.38 247 ILE A C 1
ATOM 1963 O O . ILE A 1 247 ? -6.793 -2.768 -22.042 1.00 94.38 247 ILE A O 1
ATOM 1967 N N . GLY A 1 248 ? -5.160 -3.911 -23.090 1.00 94.00 248 GLY A N 1
ATOM 1968 C CA . GLY A 1 248 ? -5.497 -3.492 -24.453 1.00 94.00 248 GLY A CA 1
ATOM 1969 C C . GLY A 1 248 ? -5.211 -2.020 -24.760 1.00 94.00 248 GLY A C 1
ATOM 1970 O O . GLY A 1 248 ? -5.869 -1.445 -25.624 1.00 94.00 248 GLY A O 1
ATOM 1971 N N . LEU A 1 249 ? -4.287 -1.384 -24.029 1.00 92.19 249 LEU A N 1
ATOM 1972 C CA . LEU A 1 249 ? -3.966 0.045 -24.176 1.00 92.19 249 LEU A CA 1
ATOM 1973 C C . LEU A 1 249 ? -2.603 0.295 -24.840 1.00 92.19 249 LEU A C 1
ATOM 1975 O O . LEU A 1 249 ? -2.049 1.393 -24.747 1.00 92.19 249 LEU A O 1
ATOM 1979 N N . GLU A 1 250 ? -2.028 -0.704 -25.507 1.00 93.56 250 GLU A N 1
ATOM 1980 C CA . GLU A 1 250 ? -0.701 -0.607 -26.115 1.00 93.56 250 GLU A CA 1
ATOM 1981 C C . GLU A 1 250 ? -0.594 0.497 -27.175 1.00 93.56 250 GLU A C 1
ATOM 1983 O O . GLU A 1 250 ? 0.385 1.245 -27.181 1.00 93.56 250 GLU A O 1
ATOM 1988 N N . SER A 1 251 ? -1.599 0.636 -28.040 1.00 91.75 251 SER A N 1
ATOM 1989 C CA . SER A 1 251 ? -1.611 1.611 -29.137 1.00 91.75 251 SER A CA 1
ATOM 1990 C C . SER A 1 251 ? -1.735 3.049 -28.632 1.00 91.75 251 SER A C 1
ATOM 1992 O O . SER A 1 251 ? -1.189 3.971 -29.238 1.00 91.75 251 SER A O 1
ATOM 1994 N N . GLU A 1 252 ? -2.416 3.243 -27.503 1.00 89.56 252 GLU A N 1
ATOM 1995 C CA . GLU A 1 252 ? -2.646 4.555 -26.903 1.00 89.56 252 GLU A CA 1
ATOM 1996 C C . GLU A 1 252 ? -1.490 4.992 -25.998 1.00 89.56 252 GLU A C 1
ATOM 1998 O O . GLU A 1 252 ? -1.076 6.159 -26.026 1.00 89.56 252 GLU A O 1
ATOM 2003 N N . LEU A 1 253 ? -0.971 4.063 -25.186 1.00 91.88 253 LEU A N 1
ATOM 2004 C CA . LEU A 1 253 ? 0.013 4.367 -24.153 1.00 91.88 253 LEU A CA 1
ATOM 2005 C C . LEU A 1 253 ? 1.445 4.286 -24.669 1.00 91.88 253 LEU A C 1
ATOM 2007 O O . LEU A 1 253 ? 2.200 5.232 -24.445 1.00 91.88 253 LEU A O 1
ATOM 2011 N N . LEU A 1 254 ? 1.845 3.210 -25.357 1.00 91.19 254 LEU A N 1
ATOM 2012 C CA . LEU A 1 254 ? 3.264 2.968 -25.663 1.00 91.19 254 LEU A CA 1
ATOM 2013 C C . LEU A 1 254 ? 3.944 4.102 -26.451 1.00 91.19 254 LEU A C 1
ATOM 2015 O O . LEU A 1 254 ? 5.060 4.462 -26.065 1.00 91.19 254 LEU A O 1
ATOM 2019 N N . PRO A 1 255 ? 3.305 4.746 -27.455 1.00 91.69 255 PRO A N 1
ATOM 2020 C CA . PRO A 1 255 ? 3.928 5.859 -28.178 1.00 91.69 255 PRO A CA 1
ATOM 2021 C C . PRO A 1 255 ? 4.292 7.052 -27.284 1.00 91.69 255 PRO A C 1
ATOM 2023 O O . PRO A 1 255 ? 5.234 7.783 -27.577 1.00 91.69 255 PRO A O 1
ATOM 2026 N N . LYS A 1 256 ? 3.551 7.258 -26.187 1.00 90.38 256 LYS A N 1
ATOM 2027 C CA . LYS A 1 256 ? 3.729 8.385 -25.254 1.00 90.38 256 LYS A CA 1
ATOM 2028 C C . LYS A 1 256 ? 4.459 7.979 -23.972 1.00 90.38 256 LYS A C 1
ATOM 2030 O O . LYS A 1 256 ? 5.024 8.831 -23.291 1.00 90.38 256 LYS A O 1
ATOM 2035 N N . ALA A 1 257 ? 4.426 6.695 -23.625 1.00 91.12 257 ALA A N 1
ATOM 2036 C CA . ALA A 1 257 ? 4.884 6.180 -22.344 1.00 91.12 257 ALA A CA 1
ATOM 2037 C C . ALA A 1 257 ? 6.366 5.797 -22.332 1.00 91.12 257 ALA A C 1
ATOM 2039 O O . ALA A 1 257 ? 6.932 5.719 -21.250 1.00 91.12 257 ALA A O 1
ATOM 2040 N N . TRP A 1 258 ? 7.016 5.578 -23.482 1.00 89.81 258 TRP A N 1
ATOM 2041 C CA . TRP A 1 258 ? 8.379 5.025 -23.516 1.00 89.81 258 TRP A CA 1
ATOM 2042 C C . TRP A 1 258 ? 9.414 5.793 -22.667 1.00 89.81 258 TRP A C 1
ATOM 2044 O O . TRP A 1 258 ? 10.063 5.158 -21.831 1.00 89.81 258 TRP A O 1
ATOM 2054 N N . PRO A 1 259 ? 9.548 7.135 -22.771 1.00 91.69 259 PRO A N 1
ATOM 2055 C CA . PRO A 1 259 ? 10.508 7.871 -21.943 1.00 91.69 259 PRO A CA 1
ATOM 2056 C C . PRO A 1 259 ? 10.176 7.782 -20.450 1.00 91.69 259 PRO A C 1
ATOM 2058 O O . PRO A 1 259 ? 11.069 7.709 -19.611 1.00 91.69 259 PRO A O 1
ATOM 2061 N N . LEU A 1 260 ? 8.882 7.760 -20.128 1.00 92.50 260 LEU A N 1
ATOM 2062 C CA . LEU A 1 260 ? 8.393 7.689 -18.760 1.00 92.50 260 LEU A CA 1
ATOM 2063 C C . LEU A 1 260 ? 8.605 6.296 -18.162 1.00 92.50 260 LEU A C 1
ATOM 2065 O O . LEU A 1 260 ? 9.100 6.208 -17.053 1.00 92.50 260 LEU A O 1
ATOM 2069 N N . LEU A 1 261 ? 8.343 5.216 -18.902 1.00 93.44 261 LEU A N 1
ATOM 2070 C CA . LEU A 1 261 ? 8.601 3.844 -18.454 1.00 93.44 261 LEU A CA 1
ATOM 2071 C C . LEU A 1 261 ? 10.100 3.584 -18.231 1.00 93.44 261 LEU A C 1
ATOM 2073 O O . LEU A 1 261 ? 10.464 2.886 -17.287 1.00 93.44 261 LEU A O 1
ATOM 2077 N N . LEU A 1 262 ? 10.981 4.151 -19.064 1.00 94.00 262 LEU A N 1
ATOM 2078 C CA . LEU A 1 262 ? 12.430 4.065 -18.847 1.00 94.00 262 LEU A CA 1
ATOM 2079 C C . LEU A 1 262 ? 12.875 4.858 -17.615 1.00 94.00 262 LEU A C 1
ATOM 2081 O O . LEU A 1 262 ? 13.665 4.350 -16.817 1.00 94.00 262 LEU A O 1
ATOM 2085 N N . LEU A 1 263 ? 12.349 6.075 -17.436 1.00 94.50 263 LEU A N 1
ATOM 2086 C CA . LEU A 1 263 ? 12.592 6.875 -16.235 1.00 94.50 263 LEU A CA 1
ATOM 2087 C C . LEU A 1 263 ? 12.132 6.120 -14.984 1.00 94.50 263 LEU A C 1
ATOM 2089 O O . LEU A 1 263 ? 12.904 5.965 -14.044 1.00 94.50 263 LEU A O 1
ATOM 2093 N N . SER A 1 264 ? 10.909 5.602 -15.002 1.00 94.25 264 SER A N 1
ATOM 2094 C CA . SER A 1 264 ? 10.328 4.771 -13.954 1.00 94.25 264 SER A CA 1
ATOM 2095 C C . SER A 1 264 ? 11.205 3.581 -13.588 1.00 94.25 264 SER A C 1
ATOM 2097 O O . SER A 1 264 ? 11.460 3.334 -12.411 1.00 94.25 264 SER A O 1
ATOM 2099 N N . LEU A 1 265 ? 11.706 2.861 -14.595 1.00 95.19 265 LEU A N 1
ATOM 2100 C CA . LEU A 1 265 ? 12.577 1.710 -14.396 1.00 95.19 265 LEU A CA 1
ATOM 2101 C C . LEU A 1 265 ? 13.888 2.117 -13.717 1.00 95.19 265 LEU A C 1
ATOM 2103 O O . LEU A 1 265 ? 14.325 1.446 -12.784 1.00 95.19 265 LEU A O 1
ATOM 2107 N N . ALA A 1 266 ? 14.495 3.225 -14.148 1.00 95.31 266 ALA A N 1
ATOM 2108 C CA . ALA A 1 266 ? 15.718 3.748 -13.547 1.00 95.31 266 ALA A CA 1
ATOM 2109 C C . ALA A 1 266 ? 15.497 4.207 -12.097 1.00 95.31 266 ALA A C 1
ATOM 2111 O O . ALA A 1 266 ? 16.278 3.847 -11.217 1.00 95.31 266 ALA A O 1
ATOM 2112 N N . VAL A 1 267 ? 14.418 4.953 -11.844 1.00 95.81 267 VAL A N 1
ATOM 2113 C CA . VAL A 1 267 ? 14.040 5.463 -10.517 1.00 95.81 267 VAL A CA 1
ATOM 2114 C C . VAL A 1 267 ? 13.806 4.315 -9.537 1.00 95.81 267 VAL A C 1
ATOM 2116 O O . VAL A 1 267 ? 14.414 4.298 -8.465 1.00 95.81 267 VAL A O 1
ATOM 2119 N N . TRP A 1 268 ? 12.990 3.331 -9.926 1.00 95.19 268 TRP A N 1
ATOM 2120 C CA . TRP A 1 268 ? 12.706 2.154 -9.106 1.00 95.19 268 TRP A CA 1
ATOM 2121 C C . TRP A 1 268 ? 13.978 1.357 -8.808 1.00 95.19 268 TRP A C 1
ATOM 2123 O O . TRP A 1 268 ? 14.285 1.052 -7.656 1.00 95.19 268 TRP A O 1
ATOM 2133 N N . THR A 1 269 ? 14.767 1.077 -9.850 1.00 95.88 269 THR A N 1
ATOM 2134 C CA . THR A 1 269 ? 16.001 0.295 -9.716 1.00 95.88 269 THR A CA 1
ATOM 2135 C C . THR A 1 269 ? 16.985 0.986 -8.783 1.00 95.88 269 THR A C 1
ATOM 2137 O O . THR A 1 269 ? 17.516 0.339 -7.884 1.00 95.88 269 THR A O 1
ATOM 2140 N N . LEU A 1 270 ? 17.195 2.298 -8.936 1.00 96.31 270 LEU A N 1
ATOM 2141 C CA . LEU A 1 270 ? 18.098 3.060 -8.075 1.00 96.31 270 LEU A CA 1
ATOM 2142 C C . LEU A 1 270 ? 17.622 3.072 -6.615 1.00 96.31 270 LEU A C 1
ATOM 2144 O O . LEU A 1 270 ? 18.445 2.935 -5.707 1.00 96.31 270 LEU A O 1
ATOM 2148 N N . GLY A 1 271 ? 16.310 3.198 -6.392 1.00 96.69 271 GLY A N 1
ATOM 2149 C CA . GLY A 1 271 ? 15.706 3.094 -5.065 1.00 96.69 271 GLY A CA 1
ATOM 2150 C C . GLY A 1 271 ? 16.031 1.757 -4.403 1.00 96.69 271 GLY A C 1
ATOM 2151 O O . GLY A 1 271 ? 16.603 1.734 -3.311 1.00 96.69 271 GLY A O 1
ATOM 2152 N N . GLU A 1 272 ? 15.781 0.643 -5.095 1.00 96.62 272 GLU A N 1
ATOM 2153 C CA . GLU A 1 272 ? 16.117 -0.693 -4.594 1.00 96.62 272 GLU A CA 1
ATOM 2154 C C . GLU A 1 272 ? 17.623 -0.881 -4.364 1.00 96.62 272 GLU A C 1
ATOM 2156 O O . GLU A 1 272 ? 18.021 -1.398 -3.321 1.00 96.62 272 GLU A O 1
ATOM 2161 N N . MET A 1 273 ? 18.479 -0.434 -5.291 1.00 96.44 273 MET A N 1
ATOM 2162 C CA . MET A 1 273 ? 19.939 -0.528 -5.145 1.00 96.44 273 MET A CA 1
ATOM 2163 C C . MET A 1 273 ? 20.416 0.166 -3.865 1.00 96.44 273 MET A C 1
ATOM 2165 O O . MET A 1 273 ? 21.208 -0.394 -3.101 1.00 96.44 273 MET A O 1
ATOM 2169 N N . ILE A 1 274 ? 19.902 1.371 -3.605 1.00 96.75 274 ILE A N 1
ATOM 2170 C CA . ILE A 1 274 ? 20.210 2.132 -2.392 1.00 96.75 274 ILE A CA 1
ATOM 2171 C C . ILE A 1 274 ? 19.590 1.465 -1.160 1.00 96.75 274 ILE A C 1
ATOM 2173 O O . ILE A 1 274 ? 20.241 1.416 -0.117 1.00 96.75 274 ILE A O 1
ATOM 2177 N N . GLY A 1 275 ? 18.382 0.911 -1.259 1.00 96.75 275 GLY A N 1
ATOM 2178 C CA . GLY A 1 275 ? 17.743 0.178 -0.165 1.00 96.75 275 GLY A CA 1
ATOM 2179 C C . GLY A 1 275 ? 18.533 -1.063 0.247 1.00 96.75 275 GLY A C 1
ATOM 2180 O O . GLY A 1 275 ? 18.841 -1.228 1.428 1.00 96.75 275 GLY A O 1
ATOM 2181 N N . TYR A 1 276 ? 18.964 -1.883 -0.713 1.00 97.06 276 TYR A N 1
ATOM 2182 C CA . TYR A 1 276 ? 19.822 -3.040 -0.450 1.00 97.06 276 TYR A CA 1
ATOM 2183 C C . TYR A 1 276 ? 21.188 -2.609 0.109 1.00 97.06 276 TYR A C 1
ATOM 2185 O O . TYR A 1 276 ? 21.619 -3.114 1.151 1.00 97.06 276 TYR A O 1
ATOM 2193 N N . GLY A 1 277 ? 21.862 -1.649 -0.533 1.00 94.62 277 GLY A N 1
ATOM 2194 C CA . GLY A 1 277 ? 23.229 -1.247 -0.182 1.00 94.62 277 GLY A CA 1
ATOM 2195 C C . GLY A 1 277 ? 23.340 -0.432 1.110 1.00 94.62 277 GLY A C 1
ATOM 2196 O O . GLY A 1 277 ? 24.163 -0.741 1.969 1.00 94.62 277 GLY A O 1
ATOM 2197 N N . LEU A 1 278 ? 22.490 0.580 1.281 1.00 94.81 278 LEU A N 1
ATOM 2198 C CA . LEU A 1 278 ? 22.587 1.585 2.350 1.00 94.81 278 LEU A CA 1
ATOM 2199 C C . LEU A 1 278 ? 21.432 1.524 3.360 1.00 94.81 278 LEU A C 1
ATOM 2201 O O . LEU A 1 278 ? 21.490 2.192 4.390 1.00 94.81 278 LEU A O 1
ATOM 2205 N N . GLY A 1 279 ? 20.401 0.717 3.104 1.00 93.31 279 GLY A N 1
ATOM 2206 C CA . GLY A 1 279 ? 19.232 0.620 3.973 1.00 93.31 279 GLY A CA 1
ATOM 2207 C C . GLY A 1 279 ? 18.263 1.797 3.823 1.00 93.31 279 GLY A C 1
ATOM 2208 O O . GLY A 1 279 ? 18.384 2.649 2.936 1.00 93.31 279 GLY A O 1
ATOM 2209 N N . MET A 1 280 ? 17.278 1.842 4.721 1.00 90.06 280 MET A N 1
ATOM 2210 C CA . MET A 1 280 ? 16.096 2.705 4.603 1.00 90.06 280 MET A CA 1
ATOM 2211 C C . MET A 1 280 ? 16.417 4.200 4.755 1.00 90.06 280 MET A C 1
ATOM 2213 O O . MET A 1 280 ? 15.901 5.023 4.006 1.00 90.06 280 MET A O 1
ATOM 2217 N N . GLY A 1 281 ? 17.337 4.575 5.649 1.00 88.44 281 GLY A N 1
ATOM 2218 C CA . GLY A 1 281 ? 17.667 5.984 5.895 1.00 88.44 281 GLY A CA 1
ATOM 2219 C C . GLY A 1 281 ? 16.449 6.784 6.376 1.00 88.44 281 GLY A C 1
ATOM 2220 O O . GLY A 1 281 ? 15.811 6.385 7.339 1.00 88.44 281 GLY A O 1
ATOM 2221 N N . ARG A 1 282 ? 16.145 7.905 5.707 1.00 83.81 282 ARG A N 1
ATOM 2222 C CA . ARG A 1 282 ? 14.952 8.752 5.941 1.00 83.81 282 ARG A CA 1
ATOM 2223 C C . ARG A 1 282 ? 13.914 8.617 4.815 1.00 83.81 282 ARG A C 1
ATOM 2225 O O . ARG A 1 282 ? 13.344 9.611 4.387 1.00 83.81 282 ARG A O 1
ATOM 2232 N N . ALA A 1 283 ? 13.820 7.430 4.221 1.00 77.31 283 ALA A N 1
ATOM 2233 C CA . ALA A 1 283 ? 12.916 7.169 3.100 1.00 77.31 283 ALA A CA 1
ATOM 2234 C C . ALA A 1 283 ? 11.477 6.872 3.536 1.00 77.31 283 ALA A C 1
ATOM 2236 O O . ALA A 1 283 ? 10.596 6.848 2.685 1.00 77.31 283 ALA A O 1
ATOM 2237 N N . GLU A 1 284 ? 11.270 6.617 4.828 1.00 67.25 284 GLU A N 1
ATOM 2238 C CA . GLU A 1 284 ? 9.950 6.478 5.433 1.00 67.25 284 GLU A CA 1
ATOM 2239 C C . GLU A 1 284 ? 9.582 7.736 6.213 1.00 67.25 284 GLU A C 1
ATOM 2241 O O . GLU A 1 284 ? 10.492 8.298 6.877 1.00 67.25 284 GLU A O 1
#

Secondary structure (DSSP, 8-state):
-PPPSEEEEEE-SS-THHHHHHHHHHHTSTTGGGEEEEEEES-GGGG-S-HHHHTTSSEEEEEE-SS---SHHHHHHHHHH--SSEEEETT------SS-SEEEEEEEE-S-SHHHHHHHHHHHTTTBSS---EEES---GGGSEEEHHHHHTTGGGHHHHHH-HHHHHHHHHHTT--EEEEEEEEEEE-----HHHHHHHHHHHHHHHHHHHTTT--HHHHHHHHHHHHHHHHHHHHHHHHHHHHTT-HHHHHHHHHHHHHHHHHHHHHHHHHHHHH--TT--

pLDDT: mean 91.71, std 7.41, range [51.31, 97.75]

Radius of gyration: 19.03 Å; chains: 1; bounding box: 52×42×49 Å

Foldseek 3Di:
DDFAAEEEEAEDQAAQVVCLVLLQVLQPDPRQLRYEYEYEYLDPVRHPPCVVSSPNHVYYHYHHDHRDLDDLVSVLVSLVVGGHQKYAYGNADDGDPDQAQKEAEAEDAQDDDLQSLLQCLQLPLQRHPPDDKDWDLDHSQNGIMGRSVLLCVCPVCSSLCSLPVSVVSVVCVVVVGIYIYDHVGYDNDHGDPDPVCLLLLLLLSLLSNLLSVCVPPDLVVLQCCLVVLVVCLVVSLVSSVVSCVNVVCCVPRVVPCVVVSVSSSVSNSNSNSCSSNVNNPSSD